Protein AF-A0A2N3KTB1-F1 (afdb_monomer)

pLDDT: mean 78.36, std 21.44, range [31.28, 97.75]

Foldseek 3Di:
DDDQLLVVQLVLLVVAPHNVLSNLLVVVQVVQQDLQQWRNDALVRSLVSSDPCVVPVVVVVVLVVVLVVLVVVLVVVLVVLVVCVVVVVDDPVRNVVVNVVSVVVSVVSVDDPSSVVSVRSVVSCVVVVQKAKWWQAPVRDTDRDDDPRTGIIMGGRGDPDDDPDRDDDPVVPVPPPPVPPPPDDDDDDDDDDDDDDDDDDDDDDDD

Mean predicted aligned error: 14.13 Å

Secondary structure (DSSP, 8-state):
---TTHHHHHHHHHTSSSHHHHHHHHHHHHHTB-TTSEE---HHHHHHHT--GGG-HHHHHHHHHHHHHHHHHHHHHHHHHHHHHHTTSS-HHHHHHHHHHHHHHHHHHHS-HHHHHHHHHHHHHHHTTSEEEEEE-TT--EESS--TTPEEEEEEPPPSSS----PPPGGGGGGSSTTSTTS------------------------

Organism: NCBI:txid2048283

Solvent-accessible surface area (backbone atoms only — not comparable to full-atom values): 12870 Å² total; per-residue (Å²): 135,82,59,89,58,50,65,62,50,47,56,52,15,68,71,40,101,46,33,74,60,35,48,53,45,49,56,51,49,59,72,35,38,45,96,86,26,38,39,75,60,49,67,66,55,54,19,60,77,65,54,60,61,85,82,40,55,71,61,53,52,58,47,50,54,52,49,52,54,51,48,52,52,47,54,53,49,53,52,52,48,52,52,36,38,76,72,64,80,37,53,72,68,57,45,52,52,52,50,52,53,53,50,55,53,50,51,65,68,70,47,56,66,52,43,53,49,48,55,50,48,52,52,51,34,36,75,69,57,47,32,46,67,39,20,31,40,90,88,68,52,79,36,85,62,90,53,93,79,42,47,73,46,42,29,52,45,76,72,85,84,78,82,84,72,86,77,79,68,78,81,69,64,81,79,71,66,79,77,68,79,77,77,80,83,86,83,88,86,88,89,87,83,86,90,84,88,81,91,83,91,84,76,93,79,92,130

Structure (mmCIF, N/CA/C/O backbone):
data_AF-A0A2N3KTB1-F1
#
_entry.id   AF-A0A2N3KTB1-F1
#
loop_
_atom_site.group_PDB
_atom_site.id
_atom_site.type_symbol
_atom_site.label_atom_id
_atom_site.label_alt_id
_atom_site.label_comp_id
_atom_site.label_asym_id
_atom_site.label_entity_id
_atom_site.label_seq_id
_atom_site.pdbx_PDB_ins_code
_atom_site.Cartn_x
_atom_site.Cartn_y
_atom_site.Cartn_z
_atom_site.occupancy
_atom_site.B_iso_or_equiv
_atom_site.auth_seq_id
_atom_site.auth_comp_id
_atom_site.auth_asym_id
_atom_site.auth_atom_id
_atom_site.pdbx_PDB_model_num
ATOM 1 N N . MET A 1 1 ? 22.995 -3.463 -25.077 1.00 47.16 1 MET A N 1
ATOM 2 C CA . MET A 1 1 ? 21.876 -2.917 -25.874 1.00 47.16 1 MET A CA 1
ATOM 3 C C . MET A 1 1 ? 20.787 -2.472 -24.901 1.00 47.16 1 MET A C 1
ATOM 5 O O . MET A 1 1 ? 20.568 -3.175 -23.922 1.00 47.16 1 MET A O 1
ATOM 9 N N . GLN A 1 2 ? 20.230 -1.272 -25.088 1.00 57.34 2 GLN A N 1
ATOM 10 C CA . GLN A 1 2 ? 19.352 -0.570 -24.134 1.00 57.34 2 GLN A CA 1
ATOM 11 C C . GLN A 1 2 ? 17.962 -1.227 -24.085 1.00 57.34 2 GLN A C 1
ATOM 13 O O . GLN A 1 2 ? 17.414 -1.591 -25.122 1.00 57.34 2 GLN A O 1
ATOM 18 N N . ASN A 1 3 ? 17.405 -1.431 -22.888 1.00 65.75 3 ASN A N 1
ATOM 19 C CA . ASN A 1 3 ? 16.064 -1.996 -22.729 1.00 65.75 3 ASN A CA 1
ATOM 20 C C . ASN A 1 3 ? 15.029 -1.003 -23.310 1.00 65.75 3 ASN A C 1
ATOM 22 O O . ASN A 1 3 ? 15.043 0.163 -22.917 1.00 65.75 3 ASN A O 1
ATOM 26 N N . PRO A 1 4 ? 14.124 -1.439 -24.208 1.00 68.69 4 PRO A N 1
ATOM 27 C CA . PRO A 1 4 ? 13.239 -0.549 -24.973 1.00 68.69 4 PRO A CA 1
ATOM 28 C C . PRO A 1 4 ? 12.212 0.208 -24.116 1.00 68.69 4 PRO A C 1
ATOM 30 O O . PRO A 1 4 ? 11.597 1.170 -24.574 1.00 68.69 4 PRO A O 1
ATOM 33 N N . PHE A 1 5 ? 12.020 -0.214 -22.866 1.00 78.12 5 PHE A N 1
ATOM 34 C CA . PHE A 1 5 ? 11.178 0.470 -21.891 1.00 78.12 5 PHE A CA 1
ATOM 35 C C . PHE A 1 5 ? 11.977 1.433 -21.007 1.00 78.12 5 PHE A C 1
ATOM 37 O O . PHE A 1 5 ? 11.402 2.373 -20.462 1.00 78.12 5 PHE A O 1
ATOM 44 N N . LEU A 1 6 ? 13.285 1.206 -20.848 1.00 79.88 6 LEU A N 1
ATOM 45 C CA . LEU A 1 6 ? 14.101 1.850 -19.821 1.00 79.88 6 LEU A CA 1
ATOM 46 C C . LEU A 1 6 ? 14.163 3.363 -19.990 1.00 79.88 6 LEU A C 1
ATOM 48 O O . LEU A 1 6 ? 13.916 4.063 -19.017 1.00 79.88 6 LEU A O 1
ATOM 52 N N . ASP A 1 7 ? 14.424 3.870 -21.193 1.00 80.31 7 ASP A N 1
ATOM 53 C CA . ASP A 1 7 ? 14.594 5.314 -21.398 1.00 80.31 7 ASP A CA 1
ATOM 54 C C . ASP A 1 7 ? 13.280 6.079 -21.143 1.00 80.31 7 ASP A C 1
ATOM 56 O O . ASP A 1 7 ? 13.268 7.113 -20.473 1.00 80.31 7 ASP A O 1
ATOM 60 N N . ARG A 1 8 ? 12.139 5.525 -21.585 1.00 81.25 8 ARG A N 1
ATOM 61 C CA . ARG A 1 8 ? 10.804 6.100 -21.327 1.00 81.25 8 ARG A CA 1
ATOM 62 C C . ARG A 1 8 ? 10.437 6.046 -19.850 1.00 81.25 8 ARG A C 1
ATOM 64 O O . ARG A 1 8 ? 9.953 7.031 -19.298 1.00 81.25 8 ARG A O 1
ATOM 71 N N . LEU A 1 9 ? 10.688 4.907 -19.207 1.00 84.12 9 LEU A N 1
ATOM 72 C CA . LEU A 1 9 ? 10.459 4.748 -17.777 1.00 84.12 9 LEU A CA 1
ATOM 73 C C . LEU A 1 9 ? 11.338 5.715 -16.983 1.00 84.12 9 LEU A C 1
ATOM 75 O O . LEU A 1 9 ? 10.837 6.384 -16.087 1.00 84.12 9 LEU A O 1
ATOM 79 N N . GLN A 1 10 ? 12.619 5.849 -17.325 1.00 86.19 10 GLN A N 1
ATOM 80 C CA . GLN A 1 10 ? 13.532 6.780 -16.665 1.00 86.19 10 GLN A CA 1
ATOM 81 C C . GLN A 1 10 ? 13.075 8.230 -16.825 1.00 86.19 10 GLN A C 1
ATOM 83 O O . GLN A 1 10 ? 13.043 8.957 -15.833 1.00 86.19 10 GLN A O 1
ATOM 88 N N . ALA A 1 11 ? 12.656 8.639 -18.025 1.00 83.44 11 ALA A N 1
ATOM 89 C CA . ALA A 1 11 ? 12.081 9.964 -18.245 1.00 83.44 11 ALA A CA 1
ATOM 90 C C . ALA A 1 11 ? 10.831 10.192 -17.374 1.00 83.44 11 ALA A C 1
ATOM 92 O O . ALA A 1 11 ? 10.725 11.220 -16.702 1.00 83.44 11 ALA A O 1
ATOM 93 N N . ALA A 1 12 ? 9.929 9.207 -17.301 1.00 80.56 12 ALA A N 1
ATOM 94 C CA . ALA A 1 12 ? 8.751 9.266 -16.437 1.00 80.56 12 ALA A CA 1
ATOM 95 C C . ALA A 1 12 ? 9.115 9.302 -14.939 1.00 80.56 12 ALA A C 1
ATOM 97 O O . ALA A 1 12 ? 8.472 10.006 -14.163 1.00 80.56 12 ALA A O 1
ATOM 98 N N . ALA A 1 13 ? 10.168 8.598 -14.512 1.00 86.25 13 ALA A N 1
ATOM 99 C CA . ALA A 1 13 ? 10.652 8.663 -13.135 1.00 86.25 13 ALA A CA 1
ATOM 100 C C . ALA A 1 13 ? 11.184 10.044 -12.767 1.00 86.25 13 ALA A C 1
ATOM 102 O O . ALA A 1 13 ? 10.922 10.493 -11.656 1.00 86.25 13 ALA A O 1
ATOM 103 N N . GLN A 1 14 ? 11.874 10.747 -13.669 1.00 86.62 14 GLN A N 1
ATOM 104 C CA . GLN A 1 14 ? 12.329 12.114 -13.382 1.00 86.62 14 GLN A CA 1
ATOM 105 C C . GLN A 1 14 ? 11.165 13.092 -13.173 1.00 86.62 14 GLN A C 1
ATOM 107 O O . GLN A 1 14 ? 11.309 14.070 -12.446 1.00 86.62 14 GLN A O 1
ATOM 112 N N . GLN A 1 15 ? 10.002 12.800 -13.758 1.00 80.88 15 GLN A N 1
ATOM 113 C CA . GLN A 1 15 ? 8.772 13.580 -13.594 1.00 80.88 15 GLN A CA 1
ATOM 114 C C . GLN A 1 15 ? 7.925 13.133 -12.388 1.00 80.88 15 GLN A C 1
ATOM 116 O O . GLN A 1 15 ? 6.908 13.753 -12.078 1.00 80.88 15 GLN A O 1
ATOM 121 N N . SER A 1 16 ? 8.321 12.061 -11.694 1.00 88.94 16 SER A N 1
ATOM 122 C CA . SER A 1 16 ? 7.634 11.578 -10.496 1.00 88.94 16 SER A CA 1
ATOM 123 C C . SER A 1 16 ? 7.755 12.578 -9.348 1.00 88.94 16 SER A C 1
ATOM 125 O O . SER A 1 16 ? 8.773 13.247 -9.178 1.00 88.94 16 SER A O 1
ATOM 127 N N . THR A 1 17 ? 6.771 12.571 -8.446 1.00 86.88 17 THR A N 1
ATOM 128 C CA . THR A 1 17 ? 6.887 13.271 -7.155 1.00 86.88 17 THR A CA 1
ATOM 129 C C . THR A 1 17 ? 8.020 12.720 -6.276 1.00 86.88 17 THR A C 1
ATOM 131 O O . THR A 1 17 ? 8.397 13.333 -5.276 1.00 86.88 17 THR A O 1
ATOM 134 N N . ARG A 1 18 ? 8.569 11.543 -6.619 1.00 86.81 18 ARG A N 1
ATOM 135 C CA . ARG A 1 18 ? 9.644 10.855 -5.893 1.00 86.81 18 ARG A CA 1
ATOM 136 C C . ARG A 1 18 ? 10.686 10.283 -6.862 1.00 86.81 18 ARG A 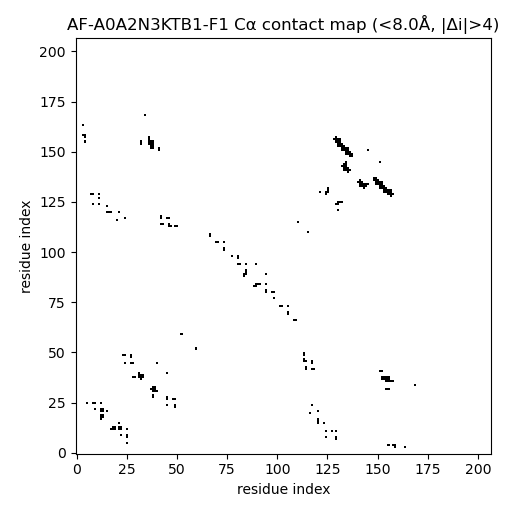C 1
ATOM 138 O O . ARG A 1 18 ? 10.828 9.061 -6.937 1.00 86.81 18 ARG A O 1
ATOM 145 N N . PRO A 1 19 ? 11.483 11.120 -7.543 1.00 86.44 19 PRO A N 1
ATOM 146 C CA . PRO A 1 19 ? 12.285 10.688 -8.687 1.00 86.44 19 PRO A CA 1
ATOM 147 C C . PRO A 1 19 ? 13.311 9.604 -8.341 1.00 86.44 19 PRO A C 1
ATOM 149 O O . PRO A 1 19 ? 13.406 8.589 -9.021 1.00 86.44 19 PRO A O 1
ATOM 152 N N . ARG A 1 20 ? 14.013 9.732 -7.206 1.00 90.19 20 ARG A N 1
ATOM 153 C CA . ARG A 1 20 ? 14.982 8.711 -6.756 1.00 90.19 20 ARG A CA 1
ATOM 154 C C . ARG A 1 20 ? 14.328 7.358 -6.462 1.00 90.19 20 ARG A C 1
ATOM 156 O O . ARG A 1 20 ? 14.895 6.317 -6.783 1.00 90.19 20 ARG A O 1
ATOM 163 N N . PHE A 1 21 ? 13.152 7.375 -5.834 1.00 92.19 21 PHE A N 1
ATOM 164 C CA . PHE A 1 21 ? 12.408 6.155 -5.519 1.00 92.19 21 PHE A CA 1
ATOM 165 C C . PHE A 1 21 ? 11.829 5.531 -6.791 1.00 92.19 21 PHE A C 1
ATOM 167 O O . PHE A 1 21 ? 11.916 4.322 -6.969 1.00 92.19 21 PHE A O 1
ATOM 174 N N . ALA A 1 22 ? 11.300 6.358 -7.696 1.00 91.75 22 ALA A N 1
ATOM 175 C CA . ALA A 1 22 ? 10.769 5.923 -8.978 1.00 91.75 22 ALA A CA 1
ATOM 176 C C . ALA A 1 22 ? 11.843 5.257 -9.847 1.00 91.75 22 ALA A C 1
ATOM 178 O O . ALA A 1 22 ? 11.605 4.173 -10.372 1.00 91.75 22 ALA A O 1
ATOM 179 N N . SER A 1 23 ? 13.052 5.822 -9.907 1.00 91.38 23 SER A N 1
ATOM 180 C CA . SER A 1 23 ? 14.185 5.201 -10.603 1.00 91.38 23 SER A CA 1
ATOM 181 C C . SER A 1 23 ? 14.563 3.837 -10.021 1.00 91.38 23 SER A C 1
ATOM 183 O O . SER A 1 23 ? 14.802 2.900 -10.776 1.00 91.38 23 SER A O 1
ATOM 185 N N . ALA A 1 24 ? 14.580 3.690 -8.690 1.00 92.44 24 ALA A N 1
ATOM 186 C CA . ALA A 1 24 ? 14.831 2.394 -8.057 1.00 92.44 24 ALA A CA 1
ATOM 187 C C . ALA A 1 24 ? 13.716 1.381 -8.368 1.00 92.44 24 ALA A C 1
ATOM 189 O O . ALA A 1 24 ? 13.999 0.229 -8.693 1.00 92.44 24 ALA A O 1
ATOM 190 N N . LEU A 1 25 ? 12.456 1.823 -8.324 1.00 94.62 25 LEU A N 1
ATOM 191 C CA . LEU A 1 25 ? 11.303 0.981 -8.628 1.00 94.62 25 LEU A CA 1
ATOM 192 C C . LEU A 1 25 ? 11.299 0.503 -10.084 1.00 94.62 25 LEU A C 1
ATOM 194 O O . LEU A 1 25 ? 10.932 -0.638 -10.326 1.00 94.62 25 LEU A O 1
ATOM 198 N N . ILE A 1 26 ? 11.745 1.318 -11.043 1.00 93.19 26 ILE A N 1
ATOM 199 C CA . ILE A 1 26 ? 11.863 0.903 -12.451 1.00 93.19 26 ILE A CA 1
ATOM 200 C C . ILE A 1 26 ? 12.782 -0.299 -12.602 1.00 93.19 26 ILE A C 1
ATOM 202 O O . ILE A 1 26 ? 12.428 -1.243 -13.298 1.00 93.19 26 ILE A O 1
ATOM 206 N N . LEU A 1 27 ? 13.945 -0.281 -11.949 1.00 90.94 27 LEU A N 1
ATOM 207 C CA . LEU A 1 27 ? 14.893 -1.392 -12.039 1.00 90.94 27 LEU A CA 1
ATOM 208 C C . LEU A 1 27 ? 14.270 -2.690 -11.517 1.00 90.94 27 LEU A C 1
ATOM 210 O O . LEU A 1 27 ? 14.421 -3.735 -12.142 1.00 90.94 27 LEU A O 1
ATOM 214 N N . VAL A 1 28 ? 13.513 -2.606 -10.421 1.00 93.06 28 VAL A N 1
ATOM 215 C CA . VAL A 1 28 ? 12.779 -3.748 -9.862 1.00 93.06 28 VAL A CA 1
ATOM 216 C C . VAL A 1 28 ? 11.652 -4.198 -10.796 1.00 93.06 28 VAL A C 1
ATOM 218 O O . VAL A 1 28 ? 11.542 -5.385 -11.079 1.00 93.06 28 VAL A O 1
ATOM 221 N N . LEU A 1 29 ? 10.850 -3.276 -11.336 1.00 92.94 29 LEU A N 1
ATOM 222 C CA . LEU A 1 29 ? 9.796 -3.604 -12.303 1.00 92.94 29 LEU A CA 1
ATOM 223 C C . LEU A 1 29 ? 10.371 -4.334 -13.521 1.00 92.94 29 LEU A C 1
ATOM 225 O O . LEU A 1 29 ? 9.839 -5.362 -13.918 1.00 92.94 29 LEU A O 1
ATOM 229 N N . LEU A 1 30 ? 11.477 -3.841 -14.080 1.00 91.19 30 LEU A N 1
ATOM 230 C CA . LEU A 1 30 ? 12.143 -4.471 -15.219 1.00 91.19 30 LEU A CA 1
ATOM 231 C C . LEU A 1 30 ? 12.734 -5.841 -14.867 1.00 91.19 30 LEU A C 1
ATOM 233 O O . LEU A 1 30 ? 12.705 -6.732 -15.708 1.00 91.19 30 LEU A O 1
ATOM 237 N N 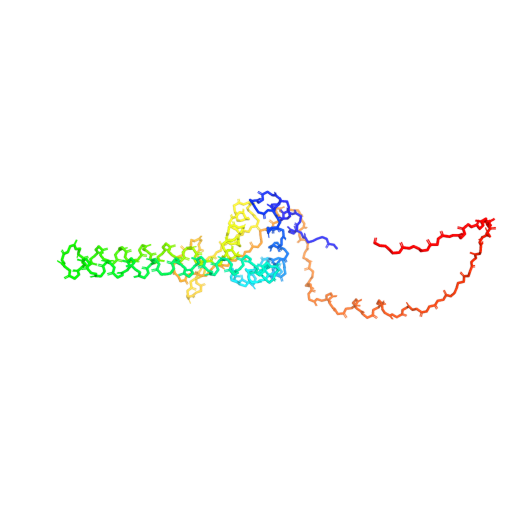. ALA A 1 31 ? 13.232 -6.031 -13.642 1.00 90.06 31 ALA A N 1
ATOM 238 C CA . ALA A 1 31 ? 13.727 -7.327 -13.178 1.00 90.06 31 ALA A CA 1
ATOM 239 C C . ALA A 1 31 ? 12.607 -8.373 -13.023 1.00 90.06 31 ALA A C 1
ATOM 241 O O . ALA A 1 31 ? 12.848 -9.557 -13.237 1.00 90.06 31 ALA A O 1
ATOM 242 N N . HIS A 1 32 ? 11.390 -7.936 -12.687 1.00 91.62 32 HIS A N 1
ATOM 243 C CA . HIS A 1 32 ? 10.201 -8.789 -12.580 1.00 91.62 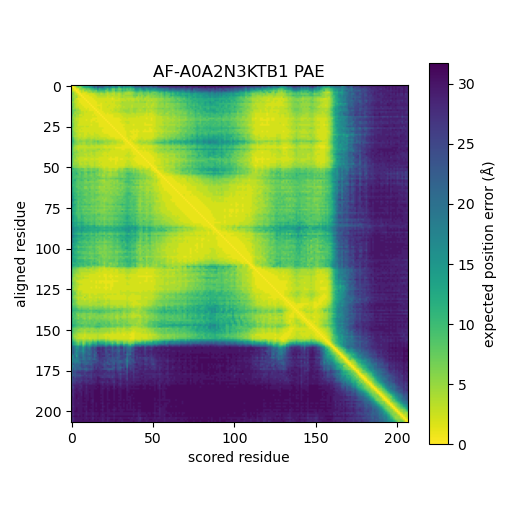32 HIS A CA 1
ATOM 244 C C . HIS A 1 32 ? 9.367 -8.853 -13.871 1.00 91.62 32 HIS A C 1
ATOM 246 O O . HIS A 1 32 ? 8.335 -9.525 -13.902 1.00 91.62 32 HIS A O 1
ATOM 252 N N . ALA A 1 33 ? 9.770 -8.152 -14.933 1.00 90.62 33 ALA A N 1
ATOM 253 C CA . ALA A 1 33 ? 9.040 -8.135 -16.192 1.00 90.62 33 ALA A CA 1
ATOM 254 C C . ALA A 1 33 ? 9.335 -9.389 -17.027 1.00 90.62 33 ALA A C 1
ATOM 256 O O . ALA A 1 33 ? 10.487 -9.714 -17.316 1.00 90.62 33 ALA A O 1
ATOM 257 N N . LYS A 1 34 ? 8.275 -10.063 -17.471 1.00 87.25 34 LYS A N 1
ATOM 258 C CA . LYS A 1 34 ? 8.320 -11.119 -18.487 1.00 87.25 34 LYS A CA 1
ATOM 259 C C . LYS A 1 34 ? 8.512 -10.518 -19.883 1.00 87.25 34 LYS A C 1
ATOM 261 O O . LYS A 1 34 ? 8.385 -9.310 -20.088 1.00 87.25 34 LYS A O 1
ATOM 266 N N . THR A 1 35 ? 8.793 -11.372 -20.865 1.00 80.50 35 THR A N 1
ATOM 267 C CA . THR A 1 35 ? 9.006 -10.976 -22.271 1.00 80.50 35 THR A CA 1
ATOM 268 C C . THR A 1 35 ? 7.815 -10.250 -22.892 1.00 80.50 35 THR A C 1
ATOM 270 O O . THR A 1 35 ? 7.997 -9.380 -23.739 1.00 80.50 35 THR A O 1
ATOM 273 N N . ASP A 1 36 ? 6.600 -10.558 -22.442 1.00 80.75 36 ASP A N 1
ATOM 274 C CA . ASP A 1 36 ? 5.358 -9.907 -22.863 1.00 80.75 36 ASP A CA 1
ATOM 275 C C . ASP A 1 36 ? 5.054 -8.605 -22.088 1.00 80.75 36 ASP A C 1
ATOM 277 O O . ASP A 1 36 ? 3.979 -8.015 -22.242 1.00 80.75 36 ASP A O 1
ATOM 281 N N . GLY A 1 37 ? 5.984 -8.169 -21.233 1.00 84.81 37 GLY A N 1
ATOM 282 C CA . GLY A 1 37 ? 5.876 -6.982 -20.394 1.00 84.81 37 GLY A CA 1
ATOM 283 C C . GLY A 1 37 ? 5.066 -7.180 -19.113 1.00 84.81 37 GLY A C 1
ATOM 284 O O . GLY A 1 37 ? 4.923 -6.215 -18.361 1.00 84.81 37 GLY A O 1
ATOM 285 N N . LYS A 1 38 ? 4.521 -8.376 -18.838 1.00 90.44 38 LYS A N 1
ATOM 286 C CA . LYS A 1 38 ? 3.799 -8.648 -17.585 1.00 90.44 38 LYS A CA 1
ATOM 287 C C . LYS A 1 38 ? 4.762 -8.599 -16.400 1.00 90.44 38 LYS A C 1
ATOM 289 O O . LYS A 1 38 ? 5.805 -9.244 -16.426 1.00 90.44 38 LYS A O 1
ATOM 294 N N . ILE A 1 39 ? 4.392 -7.874 -15.350 1.00 93.06 39 ILE A N 1
ATOM 295 C CA . ILE A 1 39 ? 5.149 -7.820 -14.098 1.00 93.06 39 ILE A CA 1
ATOM 296 C C . ILE A 1 39 ? 4.729 -8.998 -13.219 1.00 93.06 39 ILE A C 1
ATOM 298 O O . ILE A 1 39 ? 3.591 -9.053 -12.753 1.00 93.06 39 ILE A O 1
ATOM 302 N N . ASP A 1 40 ? 5.647 -9.931 -12.983 1.00 90.81 40 ASP A N 1
ATOM 303 C CA . ASP A 1 40 ? 5.431 -11.122 -12.155 1.00 90.81 40 ASP A CA 1
ATOM 304 C C . ASP A 1 40 ? 5.791 -10.845 -10.691 1.00 90.81 40 ASP A C 1
ATOM 306 O O . ASP A 1 40 ? 6.694 -11.450 -10.115 1.00 90.81 40 ASP A O 1
ATOM 310 N N . ALA A 1 41 ? 5.136 -9.833 -10.123 1.00 88.88 41 ALA A N 1
ATOM 311 C CA . ALA A 1 41 ? 5.290 -9.450 -8.728 1.00 88.88 41 ALA A CA 1
ATOM 312 C C . ALA A 1 41 ? 4.069 -8.671 -8.234 1.00 88.88 41 ALA A C 1
ATOM 314 O O . ALA A 1 41 ? 3.551 -7.765 -8.894 1.00 88.88 41 ALA A O 1
ATOM 315 N N . SER A 1 42 ? 3.652 -8.979 -7.014 1.00 88.12 42 SER A N 1
ATOM 316 C CA . SER A 1 42 ? 2.704 -8.190 -6.243 1.00 88.12 42 SER A CA 1
ATOM 317 C C . SER A 1 42 ? 3.323 -6.864 -5.788 1.00 88.12 42 SER A C 1
ATOM 319 O O . SER A 1 42 ? 4.539 -6.700 -5.686 1.00 88.12 42 SER A O 1
ATOM 321 N N . ARG A 1 43 ? 2.479 -5.897 -5.404 1.00 89.62 43 ARG A N 1
ATOM 322 C CA . ARG A 1 43 ? 2.968 -4.636 -4.809 1.00 89.62 43 ARG A CA 1
ATOM 323 C C . ARG A 1 43 ? 3.795 -4.858 -3.542 1.00 89.62 43 ARG A C 1
ATOM 325 O O . ARG A 1 43 ? 4.669 -4.045 -3.261 1.00 89.62 43 ARG A O 1
ATOM 332 N N . ALA A 1 44 ? 3.487 -5.899 -2.767 1.00 87.25 44 ALA A N 1
ATOM 333 C CA . ALA A 1 44 ? 4.214 -6.218 -1.545 1.00 87.25 44 ALA A CA 1
ATOM 334 C C . ALA A 1 44 ? 5.636 -6.697 -1.861 1.00 87.25 44 ALA A C 1
ATOM 336 O O . ALA A 1 44 ? 6.583 -6.209 -1.251 1.00 87.25 44 ALA A O 1
ATOM 337 N N . GLU A 1 45 ? 5.790 -7.559 -2.868 1.00 87.81 45 GLU A N 1
ATOM 338 C CA . GLU A 1 45 ? 7.099 -8.021 -3.345 1.00 87.81 45 GLU A CA 1
ATOM 339 C C . GLU A 1 45 ? 7.912 -6.870 -3.943 1.00 87.81 45 GLU A C 1
ATOM 341 O O . GLU A 1 45 ? 9.070 -6.681 -3.574 1.00 87.81 45 GLU A O 1
ATOM 346 N N . LEU A 1 46 ? 7.285 -6.023 -4.769 1.00 92.62 46 LEU A N 1
ATOM 347 C CA . LEU A 1 46 ? 7.931 -4.815 -5.292 1.00 92.62 46 LEU A CA 1
ATOM 348 C C . LEU A 1 46 ? 8.390 -3.886 -4.161 1.00 92.62 46 LEU A C 1
ATOM 350 O O . LEU A 1 46 ? 9.484 -3.332 -4.229 1.00 92.62 46 LEU A O 1
ATOM 354 N N . ALA A 1 47 ? 7.569 -3.715 -3.119 1.00 92.06 47 ALA A N 1
ATOM 355 C CA . ALA A 1 47 ? 7.911 -2.901 -1.959 1.00 92.06 47 ALA A CA 1
ATOM 356 C C . ALA A 1 47 ? 9.083 -3.489 -1.172 1.00 92.06 47 ALA A C 1
ATOM 358 O O . ALA A 1 47 ? 9.974 -2.731 -0.809 1.00 92.06 47 ALA A O 1
ATOM 359 N N . ALA A 1 48 ? 9.111 -4.803 -0.950 1.00 88.44 48 ALA A N 1
ATOM 360 C CA . ALA A 1 48 ? 10.220 -5.476 -0.280 1.00 88.44 48 ALA A CA 1
ATOM 361 C C . ALA A 1 48 ? 11.534 -5.329 -1.066 1.00 88.44 48 ALA A C 1
ATOM 363 O O . ALA A 1 48 ? 12.568 -5.024 -0.480 1.00 88.44 48 ALA A O 1
ATOM 364 N N . ALA A 1 49 ? 11.486 -5.460 -2.394 1.00 89.31 49 ALA A N 1
ATOM 365 C CA . ALA A 1 49 ? 12.663 -5.352 -3.255 1.00 89.31 49 ALA A CA 1
ATOM 366 C C . ALA A 1 49 ? 13.272 -3.937 -3.301 1.00 89.31 49 ALA A C 1
ATOM 368 O O . ALA A 1 49 ? 14.482 -3.789 -3.468 1.00 89.31 49 ALA A O 1
ATOM 369 N N . VAL A 1 50 ? 12.458 -2.886 -3.143 1.00 91.81 50 VAL A N 1
ATOM 370 C CA . VAL A 1 50 ? 12.949 -1.494 -3.068 1.00 91.81 50 VAL A CA 1
ATOM 371 C C . VAL A 1 50 ? 13.173 -1.009 -1.637 1.00 91.81 50 VAL A C 1
ATOM 373 O O . VAL A 1 50 ? 13.560 0.150 -1.443 1.00 91.81 50 VAL A O 1
ATOM 376 N N . ASP A 1 51 ? 12.909 -1.845 -0.632 1.00 88.44 51 ASP A N 1
ATOM 377 C CA . ASP A 1 51 ? 12.949 -1.413 0.754 1.00 88.44 51 ASP A CA 1
ATOM 378 C C . ASP A 1 51 ? 14.383 -1.157 1.225 1.00 88.44 51 ASP A C 1
ATOM 380 O O . ASP A 1 51 ? 15.274 -1.998 1.128 1.00 88.44 51 ASP A O 1
ATOM 384 N N . ARG A 1 52 ? 14.612 0.040 1.768 1.00 83.50 52 ARG A N 1
ATOM 385 C CA . ARG A 1 52 ? 15.922 0.465 2.290 1.00 83.50 52 ARG A CA 1
ATOM 386 C C . ARG A 1 52 ? 15.889 0.699 3.789 1.00 83.50 52 ARG A C 1
ATOM 388 O O . ARG A 1 52 ? 16.701 1.455 4.314 1.00 83.50 52 ARG A O 1
ATOM 395 N N . SER A 1 53 ? 14.944 0.066 4.477 1.00 80.38 53 SER A N 1
ATOM 396 C CA . SER A 1 53 ? 14.723 0.279 5.903 1.00 80.38 53 SER A CA 1
ATOM 397 C C . SER A 1 53 ? 15.964 -0.005 6.751 1.00 80.38 53 SER A C 1
ATOM 399 O O . SER A 1 53 ? 16.287 0.741 7.675 1.00 80.38 53 SER A O 1
ATOM 401 N N . HIS A 1 54 ? 16.729 -1.028 6.363 1.00 82.88 54 HIS A N 1
ATOM 402 C CA . HIS A 1 54 ? 17.992 -1.401 7.001 1.00 82.88 54 HIS A CA 1
ATOM 403 C C . HIS A 1 54 ? 19.040 -0.274 6.998 1.00 82.88 54 HIS A C 1
ATOM 405 O O . HIS A 1 54 ? 19.871 -0.211 7.896 1.00 82.88 54 HIS A O 1
ATOM 411 N N . ALA A 1 55 ? 18.999 0.636 6.019 1.00 86.06 55 ALA A N 1
ATOM 412 C CA . ALA A 1 55 ? 19.948 1.742 5.913 1.00 86.06 55 ALA A CA 1
ATOM 413 C C . ALA A 1 55 ? 19.617 2.913 6.856 1.00 86.06 55 ALA A C 1
ATOM 415 O O . ALA A 1 55 ? 20.427 3.826 7.007 1.00 86.06 55 ALA A O 1
ATOM 416 N N . TYR A 1 56 ? 18.433 2.918 7.482 1.00 86.44 56 TYR A N 1
ATOM 417 C CA . TYR A 1 56 ? 17.954 4.037 8.299 1.00 86.44 56 TYR A CA 1
ATOM 418 C C . TYR A 1 56 ? 17.357 3.597 9.651 1.00 86.44 56 TYR A C 1
ATOM 420 O O . TYR A 1 56 ? 16.249 4.027 9.986 1.00 86.44 56 TYR A O 1
ATOM 428 N N . PRO A 1 57 ? 18.065 2.795 10.470 1.00 87.69 57 PRO A N 1
ATOM 429 C CA . PRO A 1 57 ? 17.509 2.169 11.676 1.00 87.69 57 PRO A CA 1
ATOM 430 C C . PRO A 1 57 ? 16.891 3.174 12.661 1.00 87.69 57 PRO A C 1
ATOM 432 O O . PRO A 1 57 ? 15.775 2.962 13.132 1.00 87.69 57 PRO A O 1
ATOM 435 N N . ALA A 1 58 ? 17.532 4.328 12.876 1.00 90.19 58 ALA A N 1
ATOM 436 C CA . ALA A 1 58 ? 17.011 5.383 13.751 1.00 90.19 58 ALA A CA 1
ATOM 437 C C . ALA A 1 58 ? 15.626 5.907 13.315 1.00 90.19 58 ALA A C 1
ATOM 439 O O . ALA A 1 58 ? 14.767 6.188 14.148 1.00 90.19 58 ALA A O 1
ATOM 440 N N . ARG A 1 59 ? 15.364 5.999 12.001 1.00 87.38 59 ARG A N 1
ATOM 441 C CA . ARG A 1 59 ? 14.050 6.424 11.482 1.00 87.38 59 ARG A CA 1
ATOM 442 C C . ARG A 1 59 ? 12.981 5.360 11.711 1.00 87.38 59 ARG A C 1
ATOM 444 O O . ARG A 1 59 ? 11.828 5.706 11.960 1.00 87.38 59 ARG A O 1
ATOM 451 N N . HIS A 1 60 ? 13.355 4.085 11.615 1.00 86.56 60 HIS A N 1
ATOM 452 C CA . HIS A 1 60 ? 12.447 2.972 11.886 1.00 86.56 60 HIS A CA 1
ATOM 453 C C . HIS A 1 60 ? 12.066 2.910 13.355 1.00 86.56 60 HIS A C 1
ATOM 455 O O . HIS A 1 60 ? 10.880 2.794 13.653 1.00 86.56 60 HIS A O 1
ATOM 461 N N . GLN A 1 61 ? 13.041 3.073 14.247 1.00 90.62 61 GLN A N 1
ATOM 462 C CA . GLN A 1 61 ? 12.796 3.113 15.682 1.00 90.62 61 GLN A CA 1
ATOM 463 C C . GLN A 1 61 ? 11.873 4.277 16.066 1.00 90.62 61 GLN A C 1
ATOM 465 O O . GLN A 1 61 ? 10.813 4.045 16.639 1.00 90.62 61 GLN A O 1
ATOM 470 N N . ALA A 1 62 ? 12.185 5.505 15.636 1.00 91.00 62 ALA A N 1
ATOM 471 C CA . ALA A 1 62 ? 11.343 6.672 15.919 1.00 91.00 62 ALA A CA 1
ATOM 472 C C . ALA A 1 62 ? 9.909 6.526 15.369 1.00 91.00 62 ALA A C 1
ATOM 474 O O . ALA A 1 62 ? 8.946 7.052 15.930 1.00 91.00 62 ALA A O 1
ATOM 475 N N . ARG A 1 63 ? 9.739 5.811 14.247 1.00 90.19 63 ARG A N 1
ATOM 476 C CA . ARG A 1 63 ? 8.409 5.478 13.725 1.00 90.19 63 ARG A CA 1
ATOM 477 C C . ARG A 1 63 ? 7.706 4.443 14.599 1.00 90.19 63 ARG A C 1
ATOM 479 O O . ARG A 1 63 ? 6.517 4.605 14.843 1.00 90.19 63 ARG A O 1
ATOM 486 N N . ALA A 1 64 ? 8.402 3.389 15.015 1.00 90.25 64 ALA A N 1
ATOM 487 C CA . ALA A 1 64 ? 7.836 2.350 15.867 1.00 90.25 64 ALA A CA 1
ATOM 488 C C . ALA A 1 64 ? 7.337 2.938 17.195 1.00 90.25 64 ALA A C 1
ATOM 490 O O . ALA A 1 64 ? 6.207 2.668 17.585 1.00 90.25 64 ALA A O 1
ATOM 491 N N . GLU A 1 65 ? 8.119 3.823 17.816 1.00 94.31 65 GLU A N 1
ATOM 492 C CA . GLU A 1 65 ? 7.736 4.543 19.038 1.00 94.31 65 GLU A CA 1
ATOM 493 C C . GLU A 1 65 ? 6.468 5.385 18.832 1.00 94.31 65 GLU A C 1
ATOM 495 O O . GLU A 1 65 ? 5.508 5.268 19.593 1.00 94.31 65 GLU A O 1
ATOM 500 N N . ARG A 1 66 ? 6.410 6.171 17.747 1.00 93.38 66 ARG A N 1
ATOM 501 C CA . ARG A 1 66 ? 5.222 6.970 17.402 1.00 93.38 66 ARG A CA 1
ATOM 502 C C . ARG A 1 66 ? 3.986 6.108 17.155 1.00 93.38 66 ARG A C 1
ATOM 504 O O . ARG A 1 66 ? 2.894 6.469 17.578 1.00 93.38 66 ARG A O 1
ATOM 511 N N . LEU A 1 67 ? 4.142 4.984 16.456 1.00 93.38 67 LEU A N 1
ATOM 512 C CA . LEU A 1 67 ? 3.037 4.053 16.228 1.00 93.38 67 LEU A CA 1
ATOM 513 C C . LEU A 1 67 ? 2.571 3.398 17.528 1.00 93.38 67 LEU A C 1
ATOM 515 O O . LEU A 1 67 ? 1.372 3.208 17.695 1.00 93.38 67 LEU A O 1
ATOM 519 N N . GLY A 1 68 ? 3.489 3.103 18.452 1.00 94.50 68 GLY A N 1
ATOM 520 C CA . GLY A 1 68 ? 3.149 2.614 19.788 1.00 94.50 68 GLY A CA 1
ATOM 521 C C . GLY A 1 68 ? 2.276 3.607 20.557 1.00 94.50 68 GLY A C 1
ATOM 522 O O . GLY A 1 68 ? 1.245 3.220 21.098 1.00 94.50 68 GLY A O 1
ATOM 523 N N . GLN A 1 69 ? 2.623 4.896 20.530 1.00 94.81 69 GLN A N 1
ATOM 524 C CA . GLN A 1 69 ? 1.795 5.956 21.125 1.00 94.81 69 GLN A CA 1
ATOM 525 C C . GLN A 1 69 ? 0.416 6.045 20.455 1.00 94.81 69 GLN A C 1
ATOM 527 O O . GLN A 1 69 ? -0.605 6.086 21.133 1.00 94.81 69 GLN A O 1
ATOM 532 N N . LYS A 1 70 ? 0.366 5.992 19.118 1.00 94.00 70 LYS A N 1
ATOM 533 C CA . LYS A 1 70 ? -0.894 6.016 18.358 1.00 94.00 70 LYS A CA 1
ATOM 534 C C . LYS A 1 70 ? -1.793 4.813 18.639 1.00 94.00 70 LYS A C 1
ATOM 536 O O . LYS A 1 70 ? -3.009 4.968 18.674 1.00 94.00 70 LYS A O 1
ATOM 541 N N . GLN A 1 71 ? -1.210 3.635 18.859 1.00 95.94 71 GLN A N 1
ATOM 542 C CA . GLN A 1 71 ? -1.957 2.449 19.274 1.00 95.94 71 GLN A CA 1
ATOM 543 C C . GLN A 1 71 ? -2.601 2.671 20.646 1.00 95.94 71 GLN A C 1
ATOM 545 O O . GLN A 1 71 ? -3.790 2.426 20.798 1.00 95.94 71 GLN A O 1
ATOM 550 N N . GLN A 1 72 ? -1.849 3.206 21.613 1.00 96.62 72 GLN A N 1
ATOM 551 C CA . GLN A 1 72 ? -2.385 3.517 22.942 1.00 96.62 72 GLN A CA 1
ATOM 552 C C . GLN A 1 72 ? -3.528 4.541 22.866 1.00 96.62 72 GLN A C 1
ATOM 554 O O . GLN A 1 72 ? -4.566 4.347 23.495 1.00 96.62 72 GLN A O 1
ATOM 559 N N . GLU A 1 73 ? -3.370 5.602 22.065 1.00 95.75 73 GLU A N 1
ATOM 560 C CA . GLU A 1 73 ? -4.429 6.589 21.807 1.00 95.75 73 GLU A CA 1
ATOM 561 C C . GLU A 1 73 ? -5.689 5.939 21.211 1.00 95.75 73 GLU A C 1
ATOM 563 O O . GLU A 1 73 ? -6.805 6.248 21.638 1.00 95.75 73 GLU A O 1
ATOM 568 N N . LEU A 1 74 ? -5.522 5.024 20.247 1.00 96.69 74 LEU A N 1
ATOM 569 C CA . LEU A 1 74 ? -6.628 4.277 19.651 1.00 96.69 74 LEU A CA 1
ATOM 570 C C . LEU A 1 74 ? -7.329 3.398 20.691 1.00 96.69 74 LEU A C 1
ATOM 572 O O . LEU A 1 74 ? -8.553 3.431 20.771 1.00 96.69 74 LEU A O 1
ATOM 576 N N . ASP A 1 75 ? -6.579 2.646 21.494 1.00 97.31 75 ASP A N 1
ATOM 577 C CA . ASP A 1 75 ? -7.136 1.743 22.506 1.00 97.31 75 ASP A CA 1
ATOM 578 C C . ASP A 1 75 ? -7.957 2.516 23.549 1.00 97.31 75 ASP A C 1
ATOM 580 O O . ASP A 1 75 ? -9.091 2.141 23.862 1.00 97.31 75 ASP A O 1
ATOM 584 N N . LEU A 1 76 ? -7.430 3.652 24.021 1.00 97.75 76 LEU A N 1
ATOM 585 C CA . LEU A 1 76 ? -8.147 4.589 24.890 1.00 97.75 76 LEU A CA 1
ATOM 586 C C . LEU A 1 76 ? -9.438 5.080 24.229 1.00 97.75 76 LEU A C 1
ATOM 588 O O . LEU A 1 76 ? -10.505 5.029 24.840 1.00 97.75 76 LEU A O 1
ATOM 592 N N . TYR A 1 77 ? -9.369 5.524 22.973 1.00 97.25 77 TYR A N 1
ATOM 593 C CA . TYR A 1 77 ? -10.544 6.005 22.252 1.00 97.25 77 TYR A CA 1
ATOM 594 C C . TYR A 1 77 ? -11.609 4.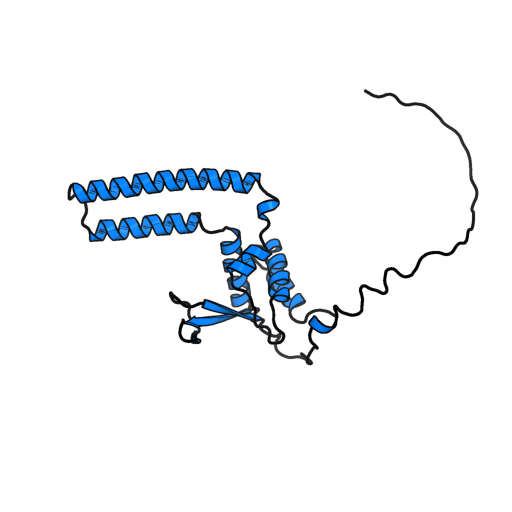912 22.090 1.00 97.25 77 TYR A C 1
ATOM 596 O O . TYR A 1 77 ? -12.779 5.150 22.396 1.00 97.25 77 TYR A O 1
ATOM 604 N N . LEU A 1 78 ? -11.221 3.699 21.691 1.00 97.06 78 LEU A N 1
ATOM 605 C CA . LEU A 1 78 ? -12.136 2.565 21.552 1.00 97.06 78 LEU A CA 1
ATOM 606 C C . LEU A 1 78 ? -12.821 2.227 22.885 1.00 97.06 78 LEU A C 1
ATOM 608 O O . LEU A 1 78 ? -14.040 2.049 22.904 1.00 97.06 78 LEU A O 1
ATOM 612 N N . ALA A 1 79 ? -12.087 2.248 24.001 1.00 97.44 79 ALA A N 1
ATOM 613 C CA . ALA A 1 79 ? -12.666 2.058 25.330 1.00 97.44 79 ALA A CA 1
ATOM 614 C C . ALA A 1 79 ? -13.691 3.153 25.685 1.00 97.44 79 ALA A C 1
ATOM 616 O O . ALA A 1 79 ? -14.749 2.857 26.243 1.00 97.44 79 ALA A O 1
ATOM 617 N N . THR A 1 80 ? -13.436 4.419 25.322 1.00 97.25 80 THR A N 1
ATOM 618 C CA . THR A 1 80 ? -14.417 5.499 25.548 1.00 97.25 80 THR A CA 1
ATOM 619 C C . THR A 1 80 ? -15.694 5.318 24.727 1.00 97.25 80 THR A C 1
ATOM 621 O O . THR A 1 80 ? -16.779 5.628 25.219 1.00 97.25 80 THR A O 1
ATOM 624 N N . LEU A 1 81 ? -15.594 4.798 23.498 1.00 96.62 81 LEU A N 1
ATOM 625 C CA . LEU A 1 81 ? -16.762 4.498 22.667 1.00 96.62 81 LEU A CA 1
ATOM 626 C C . LEU A 1 81 ? -17.614 3.388 23.293 1.00 96.62 81 LEU A C 1
ATOM 628 O O . LEU A 1 81 ? -18.835 3.517 23.368 1.00 96.62 81 LEU A O 1
ATOM 632 N N . GLU A 1 82 ? -16.974 2.330 23.797 1.00 95.38 82 GLU A N 1
ATOM 633 C CA . GLU A 1 82 ? -17.666 1.232 24.480 1.00 95.38 82 GLU A CA 1
ATOM 634 C C . GLU A 1 82 ? -18.361 1.707 25.763 1.00 95.38 82 GLU A C 1
ATOM 636 O O . GLU A 1 82 ? -19.516 1.353 26.002 1.00 95.38 82 GLU A O 1
ATOM 641 N N . GLN A 1 83 ? -17.721 2.585 26.541 1.00 97.00 83 GLN A N 1
ATOM 642 C CA . GLN A 1 83 ? -18.342 3.192 27.722 1.00 97.00 83 GLN A CA 1
ATOM 643 C C . GLN A 1 83 ? -19.550 4.073 27.377 1.00 97.00 83 GLN A C 1
ATOM 645 O O . GLN A 1 83 ? -20.557 4.012 28.080 1.00 97.00 83 GLN A O 1
ATOM 650 N N . LYS A 1 84 ? -19.475 4.884 26.312 1.00 96.19 84 LYS A N 1
ATOM 651 C CA . LYS A 1 84 ? -20.604 5.718 25.858 1.00 96.19 84 LYS A CA 1
ATOM 652 C C . LYS A 1 84 ? -21.798 4.867 25.438 1.00 96.19 84 LYS A C 1
ATOM 654 O O . LYS A 1 84 ? -22.921 5.151 25.840 1.00 96.19 84 LYS A O 1
ATOM 659 N N . HIS A 1 85 ? -21.551 3.791 24.695 1.00 96.50 85 HIS A N 1
ATOM 660 C CA . HIS A 1 85 ? -22.599 2.841 24.331 1.00 96.50 85 HIS A CA 1
ATOM 661 C C . HIS A 1 85 ? -23.204 2.157 25.566 1.00 96.50 85 HIS A C 1
ATOM 663 O O . HIS A 1 85 ? -24.422 2.090 25.695 1.00 96.50 85 HIS A O 1
ATOM 669 N N . ALA A 1 86 ? -22.375 1.709 26.515 1.00 95.88 86 ALA A N 1
ATOM 670 C CA . ALA A 1 86 ? -22.849 1.070 27.745 1.00 95.88 86 ALA A CA 1
ATOM 671 C C . ALA A 1 86 ? -23.726 1.993 28.615 1.00 95.88 86 ALA A C 1
ATOM 673 O O . ALA A 1 86 ? -24.614 1.512 29.313 1.00 95.88 86 ALA A O 1
ATOM 674 N N . LYS A 1 87 ? -23.498 3.311 28.562 1.00 96.50 87 LYS A N 1
ATOM 675 C CA . LYS A 1 87 ? -24.310 4.327 29.253 1.00 96.50 87 LYS A CA 1
ATOM 676 C C . LYS A 1 87 ? -25.581 4.727 28.496 1.00 96.50 87 LYS A C 1
ATOM 678 O O . LYS A 1 87 ? -26.404 5.443 29.054 1.00 96.50 87 LYS A O 1
ATOM 683 N N . GLY A 1 88 ? -25.752 4.266 27.256 1.00 94.50 88 GLY A N 1
ATOM 684 C CA . GLY A 1 88 ? -26.867 4.654 26.390 1.00 94.50 88 GLY A CA 1
ATOM 685 C C . GLY A 1 88 ? -26.681 6.002 25.684 1.00 94.50 88 GLY A C 1
ATOM 686 O O . GLY A 1 88 ? -27.596 6.446 24.998 1.00 94.50 88 GLY A O 1
ATOM 687 N N . ASP A 1 89 ? -25.502 6.626 25.788 1.00 95.75 89 ASP A N 1
ATOM 688 C CA . ASP A 1 89 ? -25.179 7.910 25.140 1.00 95.75 89 ASP A CA 1
ATOM 689 C C . ASP A 1 89 ? -24.917 7.765 23.626 1.00 95.75 89 ASP A C 1
ATOM 691 O O . ASP A 1 89 ? -24.657 8.747 22.931 1.00 95.75 89 ASP A O 1
ATOM 695 N N . MET A 1 90 ? -24.894 6.530 23.122 1.00 94.88 90 MET A N 1
ATOM 696 C CA . MET A 1 90 ? -24.569 6.186 21.740 1.00 94.88 90 MET A CA 1
ATOM 697 C C . MET A 1 90 ? -25.293 4.901 21.336 1.00 94.88 90 MET A C 1
ATOM 699 O O . MET A 1 90 ? -25.286 3.919 22.078 1.00 94.88 90 MET A O 1
ATOM 703 N N . SER A 1 91 ? -25.868 4.878 20.135 1.00 96.81 91 SER A N 1
ATOM 704 C CA . SER A 1 91 ? -26.464 3.674 19.555 1.00 96.81 91 SER A CA 1
ATOM 705 C C . SER A 1 91 ? -25.403 2.681 19.066 1.00 96.81 91 SER A C 1
ATOM 707 O O . SER A 1 91 ? -24.261 3.033 18.766 1.00 96.81 91 SER A O 1
ATOM 709 N N . TYR A 1 92 ? -25.786 1.413 18.910 1.00 94.62 92 TYR A N 1
ATOM 710 C CA . TYR A 1 92 ? -24.880 0.393 18.376 1.00 94.62 92 TYR A CA 1
ATOM 711 C C . TYR A 1 92 ? -24.384 0.710 16.950 1.00 94.62 92 TYR A C 1
ATOM 713 O O . TYR A 1 92 ? -23.231 0.434 16.614 1.00 94.62 92 TYR A O 1
ATOM 721 N N . GLY A 1 93 ? -25.233 1.316 16.109 1.00 96.12 93 GLY A N 1
ATOM 722 C CA . GLY A 1 93 ? -24.858 1.721 14.750 1.00 96.12 93 GLY A CA 1
ATOM 723 C C . GLY A 1 93 ? -23.764 2.792 14.743 1.00 96.12 93 GLY A C 1
ATOM 724 O O . GLY A 1 93 ? -22.767 2.647 14.035 1.00 96.12 93 GLY A O 1
ATOM 725 N N . GLU A 1 94 ? -23.909 3.814 15.590 1.00 95.31 94 GLU A N 1
ATOM 726 C CA . GLU A 1 94 ? -22.906 4.872 15.770 1.00 95.31 94 GLU A CA 1
ATOM 727 C C . GLU A 1 94 ? -21.596 4.318 16.338 1.00 95.31 94 GLU A C 1
ATOM 729 O O . GLU A 1 94 ? -20.523 4.658 15.838 1.00 95.31 94 GLU A O 1
ATOM 734 N N . LEU A 1 95 ? -21.673 3.409 17.319 1.00 96.62 95 LEU A N 1
ATOM 735 C CA . LEU A 1 95 ? -20.504 2.718 17.864 1.00 96.62 95 LEU A CA 1
ATOM 736 C C . LEU A 1 95 ? -19.742 1.983 16.761 1.00 96.62 95 LEU A C 1
ATOM 738 O O . LEU A 1 95 ? -18.529 2.147 16.626 1.00 96.62 95 LEU A O 1
ATOM 742 N N . LYS A 1 96 ? -20.445 1.168 15.968 1.00 96.31 96 LYS A N 1
ATOM 743 C CA . LYS A 1 96 ? -19.833 0.386 14.892 1.00 96.31 96 LYS A CA 1
ATOM 744 C C . LYS A 1 96 ? -19.129 1.295 13.884 1.00 96.31 96 LYS A C 1
ATOM 746 O O . LYS A 1 96 ? -17.957 1.072 13.589 1.00 96.31 96 LYS A O 1
ATOM 751 N N . GLN A 1 97 ? -19.809 2.338 13.412 1.00 95.94 97 GLN A N 1
ATOM 752 C CA . GLN A 1 97 ? -19.244 3.273 12.442 1.00 95.94 97 GLN A CA 1
ATOM 753 C C . GLN A 1 97 ? -18.038 4.035 13.011 1.00 95.94 97 GLN A C 1
ATOM 755 O O . GLN A 1 97 ? -17.017 4.162 12.337 1.00 95.94 97 GLN A O 1
ATOM 760 N N . ALA A 1 98 ? -18.113 4.514 14.257 1.00 94.50 98 ALA A N 1
ATOM 761 C CA . ALA A 1 98 ? -17.005 5.217 14.903 1.00 94.50 98 ALA A CA 1
ATOM 762 C C . ALA A 1 98 ? -15.778 4.309 15.088 1.00 94.50 98 ALA A C 1
ATOM 764 O O . ALA A 1 98 ? -14.652 4.737 14.822 1.00 94.50 98 ALA A O 1
ATOM 765 N N . ARG A 1 99 ? -15.989 3.043 15.476 1.00 95.38 99 ARG A N 1
ATOM 766 C CA . ARG A 1 99 ? -14.920 2.037 15.583 1.00 95.38 99 ARG A CA 1
ATOM 767 C C . ARG A 1 99 ? -14.260 1.768 14.236 1.00 95.38 99 ARG A C 1
ATOM 769 O O . ARG A 1 99 ? -13.036 1.808 14.154 1.00 95.38 99 ARG A O 1
ATOM 776 N N . GLU A 1 100 ? -15.052 1.511 13.196 1.00 94.56 100 GLU A N 1
ATOM 777 C CA . GLU A 1 100 ? -14.543 1.262 11.841 1.00 94.56 100 GLU A CA 1
ATOM 778 C C . GLU A 1 100 ? -13.714 2.453 11.340 1.00 94.56 100 GLU A C 1
ATOM 780 O O . GLU A 1 100 ? -12.567 2.273 10.933 1.00 94.56 100 GLU A O 1
ATOM 785 N N . CYS A 1 101 ? -14.226 3.679 11.478 1.00 93.50 101 CYS A N 1
ATOM 786 C CA . CYS A 1 101 ? -13.505 4.897 11.103 1.00 93.50 101 CYS A CA 1
ATOM 787 C C . CYS A 1 101 ? -12.178 5.070 11.863 1.00 93.50 101 CYS A C 1
ATOM 789 O O . CYS A 1 101 ? -11.166 5.436 11.256 1.00 93.50 101 CYS A O 1
ATOM 791 N N . ALA A 1 102 ? -12.161 4.814 13.175 1.00 92.75 102 ALA A N 1
ATOM 792 C CA . ALA A 1 102 ? -10.960 4.944 13.999 1.00 92.75 102 ALA A CA 1
ATOM 793 C C . ALA A 1 102 ? -9.882 3.923 13.608 1.00 92.75 102 ALA A C 1
ATOM 795 O O . ALA A 1 102 ? -8.719 4.287 13.416 1.00 92.75 102 ALA A O 1
ATOM 796 N N . ILE A 1 103 ? -10.284 2.662 13.421 1.00 92.75 103 ILE A N 1
ATOM 797 C CA . ILE A 1 103 ? -9.394 1.580 12.990 1.00 92.75 103 ILE A CA 1
ATOM 798 C C . ILE A 1 103 ? -8.849 1.871 11.589 1.00 92.75 103 ILE A C 1
ATOM 800 O O . ILE A 1 103 ? -7.639 1.802 11.377 1.00 92.75 103 ILE A O 1
ATOM 804 N N . ASP A 1 104 ? -9.701 2.267 10.643 1.00 89.56 104 ASP A N 1
ATOM 805 C CA . ASP A 1 104 ? -9.277 2.599 9.280 1.00 89.56 104 ASP A CA 1
ATOM 806 C C . ASP A 1 104 ? -8.294 3.775 9.246 1.00 89.56 104 ASP A C 1
ATOM 808 O O . ASP A 1 104 ? -7.352 3.780 8.445 1.00 89.56 104 ASP A O 1
ATOM 812 N N . SER A 1 105 ? -8.487 4.777 10.108 1.00 89.75 105 SER A N 1
ATOM 813 C CA . SER A 1 105 ? -7.550 5.894 10.243 1.00 89.75 105 SER A CA 1
ATOM 814 C C . SER A 1 105 ? -6.186 5.418 10.742 1.00 89.75 105 SER A C 1
ATOM 816 O O . SER A 1 105 ? -5.163 5.738 10.138 1.00 89.75 105 SER A O 1
ATOM 818 N N . PHE A 1 106 ? -6.159 4.588 11.784 1.00 92.19 106 PHE A N 1
ATOM 819 C CA . PHE A 1 106 ? -4.917 4.038 12.322 1.00 92.19 106 PHE A CA 1
ATOM 820 C C . PHE A 1 106 ? -4.194 3.128 11.316 1.00 92.19 106 PHE A C 1
ATOM 822 O O . PHE A 1 106 ? -2.989 3.264 11.096 1.00 92.19 106 PHE A O 1
ATOM 829 N N . LEU A 1 107 ? -4.922 2.257 10.611 1.00 88.00 107 LEU A N 1
ATOM 830 C CA . LEU A 1 107 ?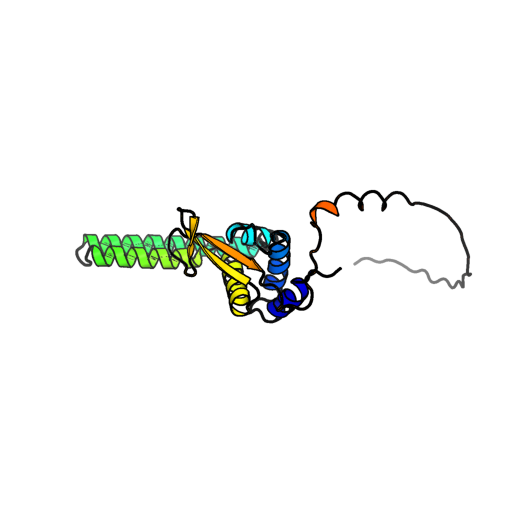 -4.347 1.380 9.588 1.00 88.00 107 LEU A CA 1
ATOM 831 C C . LEU A 1 107 ? -3.684 2.165 8.443 1.00 88.00 107 LEU A C 1
ATOM 833 O O . LEU A 1 107 ? -2.675 1.713 7.888 1.00 88.00 107 LEU A O 1
ATOM 837 N N . LYS A 1 108 ? -4.193 3.358 8.103 1.00 85.38 108 LYS A N 1
ATOM 838 C CA . LYS A 1 108 ? -3.540 4.253 7.129 1.00 85.38 108 LYS A CA 1
ATOM 839 C C . LYS A 1 108 ? -2.171 4.735 7.615 1.00 85.38 108 LYS A C 1
ATOM 841 O O . LYS A 1 108 ? -1.264 4.847 6.791 1.00 85.38 108 LYS A O 1
ATOM 846 N N . GLU A 1 109 ? -2.002 4.976 8.913 1.00 83.94 109 GLU A N 1
ATOM 847 C CA . GLU A 1 109 ? -0.727 5.398 9.513 1.00 83.94 109 GLU A CA 1
ATOM 848 C C . GLU A 1 109 ? 0.271 4.238 9.663 1.00 83.94 109 GLU A C 1
ATOM 850 O O . GLU A 1 109 ? 1.473 4.386 9.396 1.00 83.94 109 GLU A O 1
ATOM 855 N N . VAL A 1 110 ? -0.228 3.055 10.037 1.00 86.12 110 VAL A N 1
ATOM 856 C CA . VAL A 1 110 ? 0.578 1.833 10.201 1.00 86.12 110 VAL A CA 1
ATOM 857 C C . VAL A 1 110 ? 1.120 1.321 8.870 1.00 86.12 110 VAL A C 1
ATOM 859 O O . VAL A 1 110 ? 2.194 0.708 8.842 1.00 86.12 110 VAL A O 1
ATOM 862 N N . ARG A 1 111 ? 0.437 1.610 7.757 1.00 81.38 111 ARG A N 1
ATOM 863 C CA . ARG A 1 111 ? 0.830 1.169 6.414 1.00 81.38 111 ARG A CA 1
ATOM 864 C C . ARG A 1 111 ? 2.317 1.404 6.141 1.00 81.38 111 ARG A C 1
ATOM 866 O O . ARG A 1 111 ? 2.846 2.486 6.391 1.00 81.38 111 ARG A O 1
ATOM 873 N N . SER A 1 112 ? 2.983 0.394 5.571 1.00 82.44 112 SER A N 1
ATOM 874 C CA . SER A 1 112 ? 4.388 0.504 5.160 1.00 82.44 112 SER A CA 1
ATOM 875 C C . SER A 1 112 ? 4.586 1.738 4.261 1.00 82.44 112 SER A C 1
ATOM 877 O O . SER A 1 112 ? 3.951 1.821 3.200 1.00 82.44 112 SER A O 1
ATOM 879 N N . PRO A 1 113 ? 5.463 2.692 4.642 1.00 85.81 113 PRO A N 1
ATOM 880 C CA . PRO A 1 113 ? 5.758 3.862 3.819 1.00 85.81 113 PRO A CA 1
ATOM 881 C C . PRO A 1 113 ? 6.281 3.466 2.438 1.00 85.81 113 PRO A C 1
ATOM 883 O O . PRO A 1 113 ? 5.937 4.092 1.436 1.00 85.81 113 PRO A O 1
ATOM 886 N N . THR A 1 114 ? 7.069 2.393 2.375 1.00 90.31 114 THR A N 1
ATOM 887 C CA . THR A 1 114 ? 7.597 1.837 1.130 1.00 90.31 114 THR A CA 1
ATOM 888 C C . THR A 1 114 ? 6.463 1.337 0.240 1.00 90.31 114 THR A C 1
ATOM 890 O O . THR A 1 114 ? 6.370 1.747 -0.915 1.00 90.31 114 THR A O 1
ATOM 893 N N . LEU A 1 115 ? 5.520 0.563 0.786 1.00 90.31 115 LEU A N 1
ATOM 894 C CA . LEU A 1 115 ? 4.351 0.082 0.040 1.00 90.31 115 LEU A CA 1
ATOM 895 C C . LEU A 1 115 ? 3.448 1.228 -0.456 1.00 90.31 115 LEU A C 1
ATOM 897 O O . LEU A 1 115 ? 2.918 1.179 -1.572 1.00 90.31 115 LEU A O 1
ATOM 901 N N . ALA A 1 116 ? 3.278 2.274 0.357 1.00 89.12 116 ALA A N 1
ATOM 902 C CA . ALA A 1 116 ? 2.540 3.473 -0.031 1.00 89.12 116 ALA A CA 1
ATOM 903 C C . ALA A 1 116 ? 3.236 4.216 -1.186 1.00 89.12 116 ALA A C 1
ATOM 905 O O . ALA A 1 116 ? 2.574 4.638 -2.136 1.00 89.12 116 ALA A O 1
ATOM 906 N N . ASN A 1 117 ? 4.567 4.318 -1.147 1.00 92.25 117 ASN A N 1
ATOM 907 C CA . ASN A 1 117 ? 5.357 4.924 -2.218 1.00 92.25 117 ASN A CA 1
ATOM 908 C C . ASN A 1 117 ? 5.300 4.103 -3.508 1.00 92.25 117 ASN A C 1
ATOM 910 O O . ASN A 1 117 ? 5.093 4.689 -4.566 1.00 92.25 117 ASN A O 1
ATOM 914 N N . VAL A 1 118 ? 5.405 2.770 -3.426 1.00 94.31 118 VAL A N 1
ATOM 915 C CA . VAL A 1 118 ? 5.214 1.880 -4.584 1.00 94.31 118 VAL A CA 1
ATOM 916 C C . VAL A 1 118 ? 3.845 2.120 -5.209 1.00 94.31 118 VAL A C 1
ATOM 918 O O . VAL A 1 118 ? 3.754 2.370 -6.405 1.00 94.31 118 VAL A O 1
ATOM 921 N N . SER A 1 119 ? 2.783 2.127 -4.399 1.00 92.19 119 SER A N 1
ATOM 922 C CA . SER A 1 119 ? 1.420 2.356 -4.897 1.00 92.19 119 SER A CA 1
ATOM 923 C C . SER A 1 119 ? 1.278 3.719 -5.586 1.00 92.19 119 SER A C 1
ATOM 925 O O . SER A 1 119 ? 0.657 3.812 -6.642 1.00 92.19 119 SER A O 1
ATOM 927 N N . ARG A 1 120 ? 1.876 4.775 -5.017 1.00 91.75 120 ARG A N 1
ATOM 928 C CA . ARG A 1 120 ? 1.860 6.120 -5.608 1.00 91.75 120 ARG A CA 1
ATOM 929 C C . ARG A 1 120 ? 2.590 6.159 -6.949 1.00 91.75 120 ARG A C 1
ATOM 931 O O . ARG A 1 120 ? 2.009 6.634 -7.919 1.00 91.75 120 ARG A O 1
ATOM 938 N N . VAL A 1 121 ? 3.823 5.660 -7.010 1.00 94.25 121 VAL A N 1
ATOM 939 C CA . VAL A 1 121 ? 4.629 5.711 -8.239 1.00 94.25 121 VAL A CA 1
ATOM 940 C C . VAL A 1 121 ? 4.034 4.826 -9.334 1.00 94.25 121 VAL A C 1
ATOM 942 O O . VAL A 1 121 ? 3.969 5.257 -10.479 1.00 94.25 121 VAL A O 1
ATOM 945 N N . ILE A 1 122 ? 3.504 3.643 -8.999 1.00 94.06 122 ILE A N 1
ATOM 946 C CA . ILE A 1 122 ? 2.764 2.815 -9.968 1.00 94.06 122 ILE A CA 1
ATOM 947 C C . ILE A 1 122 ? 1.597 3.606 -10.571 1.00 94.06 122 ILE A C 1
ATOM 949 O O . ILE A 1 122 ? 1.439 3.621 -11.787 1.00 94.06 122 ILE A O 1
ATOM 953 N N . ASN A 1 123 ? 0.813 4.316 -9.756 1.00 91.62 123 ASN A N 1
ATOM 954 C CA . ASN A 1 123 ? -0.294 5.132 -10.263 1.00 91.62 123 ASN A CA 1
ATOM 955 C C . ASN A 1 123 ? 0.182 6.324 -11.115 1.00 91.62 123 ASN A C 1
ATOM 957 O O . ASN A 1 123 ? -0.514 6.734 -12.041 1.00 91.62 123 ASN A O 1
ATOM 961 N N . GLU A 1 124 ? 1.345 6.908 -10.819 1.00 90.50 124 GLU A N 1
ATOM 962 C CA . GLU A 1 124 ? 1.971 7.918 -11.684 1.00 90.50 124 GLU A CA 1
ATOM 963 C C . GLU A 1 124 ? 2.354 7.318 -13.042 1.00 90.50 124 GLU A C 1
ATOM 965 O O . GLU A 1 124 ? 1.999 7.881 -14.072 1.00 90.50 124 GLU A O 1
ATOM 970 N N . PHE A 1 125 ? 2.970 6.136 -13.060 1.00 91.81 125 PHE A N 1
ATOM 971 C CA . PHE A 1 125 ? 3.327 5.435 -14.295 1.00 91.81 125 PHE A CA 1
ATOM 972 C C . PHE A 1 125 ? 2.116 4.965 -15.103 1.00 91.81 125 PHE A C 1
ATOM 974 O O . PHE A 1 125 ? 2.163 5.020 -16.330 1.00 91.81 125 PHE A O 1
ATOM 981 N N . ILE A 1 126 ? 1.023 4.560 -14.451 1.00 90.50 126 ILE A N 1
ATOM 982 C CA . ILE A 1 126 ? -0.237 4.248 -15.138 1.00 90.50 126 ILE A CA 1
ATOM 983 C C . ILE A 1 126 ? -0.802 5.504 -15.807 1.00 90.50 126 ILE A C 1
ATOM 985 O O . ILE A 1 126 ? -1.118 5.479 -16.992 1.00 90.50 126 ILE A O 1
ATOM 989 N N . ARG A 1 127 ? -0.865 6.631 -15.084 1.00 87.19 127 ARG A N 1
ATOM 990 C CA . ARG A 1 127 ? -1.339 7.911 -15.645 1.00 87.19 127 ARG A CA 1
ATOM 991 C C . ARG A 1 127 ? -0.456 8.425 -16.781 1.00 87.19 127 ARG A C 1
ATOM 993 O O . ARG A 1 127 ? -0.972 9.007 -17.724 1.00 87.19 127 ARG A O 1
ATOM 1000 N N . ALA A 1 128 ? 0.850 8.181 -16.706 1.00 83.75 128 ALA A N 1
ATOM 1001 C CA . ALA A 1 128 ? 1.795 8.497 -17.773 1.00 83.75 128 ALA A CA 1
ATOM 1002 C C . ALA A 1 128 ? 1.732 7.510 -18.958 1.00 83.75 128 ALA A C 1
ATOM 1004 O O . ALA A 1 128 ? 2.475 7.672 -19.923 1.00 83.75 128 ALA A O 1
ATOM 1005 N N . GLY A 1 129 ? 0.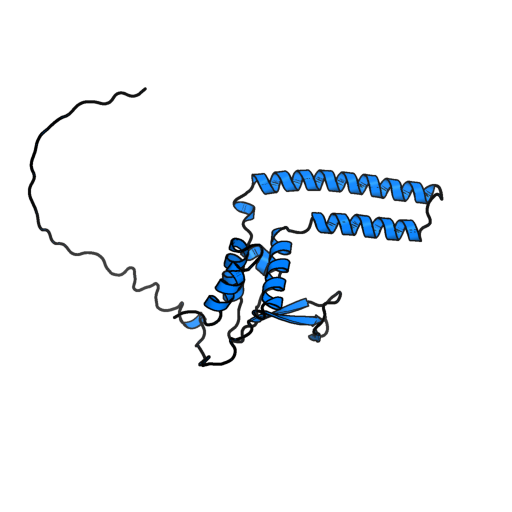893 6.468 -18.897 1.00 86.94 129 GLY A N 1
ATOM 1006 C CA . GLY A 1 129 ? 0.769 5.459 -19.950 1.00 86.94 129 GLY A CA 1
ATOM 1007 C C . GLY A 1 129 ? 1.973 4.520 -20.067 1.00 86.94 129 GLY A C 1
ATOM 1008 O O . GLY A 1 129 ? 2.161 3.897 -21.109 1.00 86.94 129 GLY A O 1
ATOM 1009 N N . MET A 1 130 ? 2.809 4.422 -19.029 1.00 89.38 130 MET A N 1
ATOM 1010 C CA . MET A 1 130 ? 3.971 3.522 -18.984 1.00 89.38 130 MET A CA 1
ATOM 1011 C C . MET A 1 130 ? 3.611 2.126 -18.470 1.00 89.38 130 MET A C 1
ATOM 1013 O O . MET A 1 130 ? 4.256 1.140 -18.825 1.00 89.38 130 MET A O 1
ATOM 1017 N N . LEU A 1 131 ? 2.587 2.054 -17.622 1.00 92.62 131 LEU A N 1
ATOM 1018 C CA . LEU A 1 131 ? 2.019 0.818 -17.105 1.00 92.62 131 LEU A CA 1
ATOM 1019 C C . LEU A 1 131 ? 0.530 0.759 -17.432 1.00 92.62 131 LEU A C 1
ATOM 1021 O O . LEU A 1 131 ? -0.163 1.772 -17.430 1.00 92.62 131 LEU A O 1
ATOM 1025 N N . SER A 1 132 ? 0.034 -0.450 -17.631 1.00 92.69 132 SER A N 1
ATOM 1026 C CA . SER A 1 132 ? -1.388 -0.771 -17.576 1.00 92.69 132 SER A CA 1
ATOM 1027 C C . SER A 1 132 ? -1.651 -1.666 -16.369 1.00 92.69 132 SER A C 1
ATOM 1029 O O . SER A 1 132 ? -0.752 -2.377 -15.908 1.00 92.69 132 SER A O 1
ATOM 1031 N N . ALA A 1 133 ? -2.868 -1.596 -15.832 1.00 93.31 133 ALA A N 1
ATOM 1032 C CA . ALA A 1 133 ? -3.310 -2.436 -14.730 1.00 93.31 133 ALA A CA 1
ATOM 1033 C C . ALA A 1 133 ? -4.633 -3.111 -15.090 1.00 93.31 133 ALA A C 1
ATOM 1035 O O . ALA A 1 133 ? -5.533 -2.457 -15.612 1.00 93.31 133 ALA A O 1
ATOM 1036 N N . ARG A 1 134 ? -4.746 -4.400 -14.776 1.00 93.19 134 ARG A N 1
ATOM 1037 C CA . ARG A 1 134 ? -6.008 -5.150 -14.769 1.00 93.19 134 ARG A CA 1
ATOM 1038 C C . ARG A 1 134 ? -6.179 -5.806 -13.408 1.00 93.19 134 ARG A C 1
ATOM 1040 O O . ARG A 1 134 ? -5.204 -6.015 -12.693 1.00 93.19 134 ARG A O 1
ATOM 1047 N N . TYR A 1 135 ? -7.405 -6.121 -13.036 1.00 93.25 135 TYR A N 1
ATOM 1048 C CA . TYR A 1 135 ? -7.743 -6.673 -11.732 1.00 93.25 135 TYR A CA 1
ATOM 1049 C C . TYR A 1 135 ? -8.353 -8.053 -11.904 1.00 93.25 135 TYR A C 1
ATOM 1051 O O . TYR A 1 135 ? -9.342 -8.194 -12.610 1.00 93.25 135 TYR A O 1
ATOM 1059 N N . ILE A 1 136 ? -7.758 -9.046 -11.261 1.00 92.19 136 ILE A N 1
ATOM 1060 C CA . ILE A 1 136 ? -8.150 -10.450 -11.336 1.00 92.19 136 ILE A CA 1
ATOM 1061 C C . ILE A 1 136 ? -8.901 -10.797 -10.055 1.00 92.19 136 ILE A C 1
ATOM 1063 O O . ILE A 1 136 ? -8.403 -10.499 -8.968 1.00 92.19 136 ILE A O 1
ATOM 1067 N N . ASP A 1 137 ? -10.092 -11.372 -10.151 1.00 93.69 137 ASP A N 1
ATOM 1068 C CA . ASP A 1 137 ? -10.814 -11.878 -8.979 1.00 93.69 137 ASP A CA 1
ATOM 1069 C C . ASP A 1 137 ? -10.373 -13.300 -8.577 1.00 93.69 137 ASP A C 1
ATOM 1071 O O . ASP A 1 137 ? -9.416 -13.857 -9.114 1.00 93.69 137 ASP A O 1
ATOM 1075 N N . ALA A 1 138 ? -11.048 -13.886 -7.585 1.00 90.06 138 ALA A N 1
ATOM 1076 C CA . ALA A 1 138 ? -10.737 -15.235 -7.111 1.00 90.06 138 ALA A CA 1
ATOM 1077 C C . ALA A 1 138 ? -11.073 -16.329 -8.143 1.00 90.06 138 ALA A C 1
ATOM 1079 O O . ALA A 1 138 ? -10.554 -17.439 -8.049 1.00 90.06 138 ALA A O 1
ATOM 1080 N N . GLN A 1 139 ? -11.938 -16.019 -9.109 1.00 92.44 139 GLN A N 1
ATOM 1081 C CA . GLN A 1 139 ? -12.381 -16.897 -10.185 1.00 92.44 139 GLN A CA 1
ATOM 1082 C C . GLN A 1 139 ? -11.463 -16.806 -11.416 1.00 92.44 139 GLN A C 1
ATOM 1084 O O . GLN A 1 139 ? -11.550 -17.646 -12.309 1.00 92.44 139 GLN A O 1
ATOM 1089 N N . GLY A 1 140 ? -10.549 -15.831 -11.447 1.00 89.50 140 GLY A N 1
ATOM 1090 C CA . GLY A 1 140 ? -9.621 -15.602 -12.552 1.00 89.50 140 GLY A CA 1
ATOM 1091 C C . GLY A 1 140 ? -10.156 -14.649 -13.623 1.00 89.50 140 GLY A C 1
ATOM 1092 O O . GLY A 1 140 ? -9.524 -14.502 -14.671 1.00 89.50 140 GLY A O 1
ATOM 1093 N N . GLU A 1 141 ? -11.292 -13.992 -13.387 1.00 92.75 141 GLU A N 1
ATOM 1094 C CA . GLU A 1 141 ? -11.867 -13.030 -14.321 1.00 92.75 141 GLU A CA 1
ATOM 1095 C C . GLU A 1 141 ? -11.183 -11.668 -14.217 1.00 92.75 141 GLU A C 1
ATOM 1097 O O . GLU A 1 141 ? -10.815 -11.201 -13.136 1.00 92.75 141 GLU A O 1
ATOM 1102 N N . PHE A 1 142 ? -11.028 -11.011 -15.367 1.00 91.88 142 PHE A N 1
ATOM 1103 C CA . PHE A 1 142 ? -10.324 -9.741 -15.472 1.00 91.88 142 PHE A 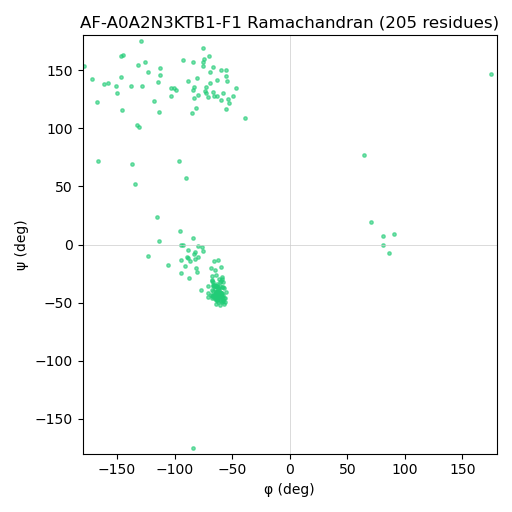CA 1
ATOM 1104 C C . PHE A 1 142 ? -11.280 -8.552 -15.536 1.00 91.88 142 PHE A C 1
ATOM 1106 O O . PHE A 1 142 ? -12.194 -8.510 -16.355 1.00 91.88 142 PHE A O 1
ATOM 1113 N N . TYR A 1 143 ? -10.956 -7.524 -14.761 1.00 93.19 143 TYR A N 1
ATOM 1114 C CA . TYR A 1 143 ? -11.701 -6.280 -14.637 1.00 93.19 143 TYR A CA 1
ATOM 1115 C C . TYR A 1 143 ? -10.775 -5.072 -14.765 1.00 93.19 143 TYR A C 1
ATOM 1117 O O . TYR A 1 143 ? -9.599 -5.133 -14.408 1.00 93.19 143 TYR A O 1
ATOM 1125 N N . ASP A 1 144 ? -11.325 -3.938 -15.191 1.00 89.06 144 ASP A N 1
ATOM 1126 C CA . ASP A 1 144 ? -10.570 -2.680 -15.288 1.00 89.06 144 ASP A CA 1
ATOM 1127 C C . ASP A 1 144 ? -10.609 -1.867 -13.985 1.00 89.06 144 ASP A C 1
ATOM 1129 O O . ASP A 1 144 ? -9.845 -0.919 -13.806 1.00 89.06 144 ASP A O 1
ATOM 1133 N N . THR A 1 145 ? -11.477 -2.247 -13.040 1.00 88.56 145 THR A N 1
ATOM 1134 C CA . THR A 1 145 ? -11.683 -1.528 -11.779 1.00 88.56 145 THR A CA 1
ATOM 1135 C C . THR A 1 145 ? -11.263 -2.340 -10.549 1.00 88.56 145 THR A C 1
ATOM 1137 O O . THR A 1 145 ? -11.539 -3.546 -10.457 1.00 88.56 145 THR A O 1
ATOM 1140 N N . PRO A 1 146 ? -10.632 -1.687 -9.554 1.00 87.88 146 PRO A N 1
ATOM 1141 C CA . PRO A 1 146 ? -10.298 -2.333 -8.293 1.00 87.88 146 PRO A CA 1
ATOM 1142 C C . PRO A 1 146 ? -11.565 -2.635 -7.483 1.00 87.88 146 PRO A C 1
ATOM 1144 O O . PRO A 1 146 ? -12.449 -1.791 -7.365 1.00 87.88 146 PRO A O 1
ATOM 1147 N N . ALA A 1 147 ? -11.618 -3.812 -6.859 1.00 87.38 147 ALA A N 1
ATOM 1148 C CA . ALA A 1 147 ? -12.640 -4.172 -5.876 1.00 87.38 147 ALA A CA 1
ATOM 1149 C C . ALA A 1 147 ? -12.039 -5.056 -4.774 1.00 87.38 147 ALA A C 1
ATOM 1151 O O . ALA A 1 147 ? -10.951 -5.618 -4.938 1.00 87.38 147 ALA A O 1
ATOM 1152 N N . LYS A 1 148 ? -12.739 -5.176 -3.638 1.00 83.88 148 LYS A N 1
ATOM 1153 C CA . LYS A 1 148 ? -12.314 -6.042 -2.528 1.00 83.88 148 LYS A CA 1
ATOM 1154 C C . LYS A 1 148 ? -12.185 -7.487 -3.027 1.00 83.88 148 LYS A C 1
ATOM 1156 O O . LYS A 1 148 ? -13.090 -7.992 -3.676 1.00 83.88 148 LYS A O 1
ATOM 1161 N N . GLY A 1 149 ? -11.055 -8.127 -2.728 1.00 84.69 149 GLY A N 1
ATOM 1162 C CA . GLY A 1 149 ? -10.753 -9.493 -3.173 1.00 84.69 149 GLY A CA 1
ATOM 1163 C C . GLY A 1 149 ? -10.106 -9.598 -4.558 1.00 84.69 149 GLY A C 1
ATOM 1164 O O . GLY A 1 149 ? -9.647 -10.679 -4.905 1.00 84.69 149 GLY A O 1
ATOM 1165 N N . ARG A 1 150 ? -9.999 -8.501 -5.324 1.00 91.25 150 ARG A N 1
ATOM 1166 C CA . ARG A 1 150 ? -9.295 -8.504 -6.613 1.00 91.25 150 ARG A CA 1
ATOM 1167 C C . ARG A 1 150 ? -7.806 -8.192 -6.457 1.00 91.25 150 ARG A C 1
ATOM 1169 O O . ARG A 1 150 ? -7.425 -7.293 -5.704 1.00 91.25 150 ARG A O 1
ATOM 1176 N N . ILE A 1 151 ? -6.971 -8.886 -7.222 1.00 89.06 151 ILE A N 1
ATOM 1177 C CA . ILE A 1 151 ? -5.517 -8.715 -7.279 1.00 89.06 151 ILE A CA 1
ATOM 1178 C C . ILE A 1 151 ? -5.157 -7.944 -8.545 1.00 89.06 151 ILE A C 1
ATOM 1180 O O . ILE A 1 151 ? -5.656 -8.228 -9.625 1.00 89.06 151 ILE A O 1
ATOM 1184 N N . ALA A 1 152 ? -4.283 -6.950 -8.420 1.00 91.50 152 ALA A N 1
ATOM 1185 C CA . ALA A 1 152 ? -3.842 -6.166 -9.564 1.00 91.50 152 ALA A CA 1
ATOM 1186 C C . ALA A 1 152 ? -2.700 -6.864 -10.318 1.00 91.50 152 ALA A C 1
ATOM 1188 O O . ALA A 1 152 ? -1.658 -7.154 -9.730 1.00 91.50 152 ALA A O 1
ATOM 1189 N N . GLU A 1 153 ? -2.880 -7.048 -11.620 1.00 93.25 153 GLU A N 1
ATOM 1190 C CA . GLU A 1 153 ? -1.858 -7.424 -12.591 1.00 93.25 153 GLU A CA 1
ATOM 1191 C C . GLU A 1 153 ? -1.363 -6.168 -13.316 1.00 93.25 153 GLU A C 1
ATOM 1193 O O . GLU A 1 153 ? -2.170 -5.363 -13.783 1.00 93.25 153 GLU A O 1
ATOM 1198 N N . TYR A 1 154 ? -0.041 -6.011 -13.438 1.00 94.62 154 TYR A N 1
ATOM 1199 C CA . TYR A 1 154 ? 0.571 -4.897 -14.165 1.00 94.62 154 TYR A CA 1
ATOM 1200 C C . TYR A 1 154 ? 1.280 -5.373 -15.422 1.00 94.62 154 TYR A C 1
ATOM 1202 O O . TYR A 1 154 ? 1.905 -6.435 -15.434 1.00 94.62 154 TYR A O 1
ATOM 1210 N N . ARG A 1 155 ? 1.252 -4.538 -16.458 1.00 94.00 155 ARG A N 1
ATOM 1211 C CA . ARG A 1 155 ? 1.985 -4.774 -17.702 1.00 94.00 155 ARG A CA 1
ATOM 1212 C C . ARG A 1 155 ? 2.637 -3.487 -18.195 1.00 94.00 155 ARG A C 1
ATOM 1214 O O . ARG A 1 155 ? 2.006 -2.431 -18.183 1.00 94.00 155 ARG A O 1
ATOM 1221 N N . LEU A 1 156 ? 3.891 -3.585 -18.630 1.00 92.06 156 LEU A N 1
ATOM 1222 C CA . LEU A 1 156 ? 4.609 -2.509 -19.309 1.00 92.06 156 LEU A CA 1
ATOM 1223 C C . LEU A 1 156 ? 3.922 -2.182 -20.632 1.00 92.06 156 LEU A C 1
ATOM 1225 O O . LEU A 1 156 ? 3.701 -3.065 -21.461 1.00 92.06 156 LEU A O 1
ATOM 1229 N N . THR A 1 157 ? 3.609 -0.909 -20.841 1.00 87.25 157 THR A N 1
ATOM 1230 C CA . THR A 1 157 ? 3.020 -0.455 -22.099 1.00 87.25 157 THR A CA 1
ATOM 1231 C C . THR A 1 157 ? 4.138 -0.270 -23.127 1.00 87.25 157 THR A C 1
ATOM 1233 O O . THR A 1 157 ? 5.021 0.576 -22.920 1.00 87.25 157 THR A O 1
ATOM 1236 N N . PRO A 1 158 ? 4.143 -1.028 -24.240 1.00 73.38 158 PRO A N 1
ATOM 1237 C CA . PRO A 1 158 ? 5.155 -0.862 -25.273 1.00 73.38 158 PRO A CA 1
ATOM 1238 C C . PRO A 1 158 ? 5.127 0.563 -25.845 1.00 73.38 158 PRO A C 1
ATOM 1240 O O . PRO A 1 158 ? 4.081 1.221 -25.838 1.00 73.38 158 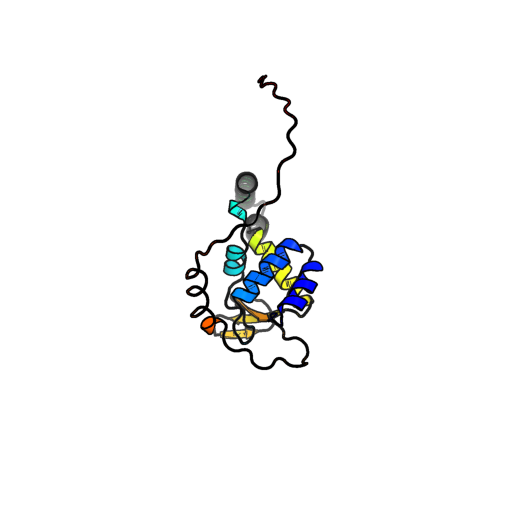PRO A O 1
ATOM 1243 N N . PRO A 1 159 ? 6.273 1.092 -26.306 1.00 66.69 159 PRO A N 1
ATOM 1244 C CA . PRO A 1 159 ? 6.282 2.315 -27.095 1.00 66.69 159 PRO A CA 1
ATOM 1245 C C . PRO A 1 159 ? 5.352 2.168 -28.306 1.00 66.69 159 PRO A C 1
ATOM 1247 O O . PRO A 1 159 ? 5.314 1.085 -28.901 1.00 66.69 159 PRO A O 1
ATOM 1250 N N . PRO A 1 160 ? 4.603 3.227 -28.677 1.00 60.03 160 PRO A N 1
ATOM 1251 C CA . PRO A 1 160 ? 3.880 3.235 -29.940 1.00 60.03 160 PRO A CA 1
ATOM 1252 C C . PRO A 1 160 ? 4.886 2.913 -31.049 1.00 60.03 160 PRO A C 1
ATOM 1254 O O . PRO A 1 160 ? 5.979 3.474 -31.105 1.00 60.03 160 PRO A O 1
ATOM 1257 N N . SER A 1 161 ? 4.557 1.894 -31.830 1.00 54.03 161 SER A N 1
ATOM 1258 C CA . SER A 1 161 ? 5.491 1.132 -32.646 1.00 54.03 161 SER A CA 1
ATOM 1259 C C . SER A 1 161 ? 6.313 1.989 -33.609 1.00 54.03 161 SER A C 1
ATOM 1261 O O . SER A 1 161 ? 5.794 2.486 -34.604 1.00 54.03 161 SER A O 1
ATOM 1263 N N . ALA A 1 162 ? 7.624 1.991 -33.392 1.00 41.41 162 ALA A N 1
ATOM 1264 C CA . ALA A 1 162 ? 8.592 1.769 -34.454 1.00 41.41 162 ALA A CA 1
ATOM 1265 C C . ALA A 1 162 ? 9.605 0.729 -33.937 1.00 41.41 162 ALA A C 1
ATOM 1267 O O . ALA A 1 162 ? 10.446 1.029 -33.101 1.00 41.41 162 ALA A O 1
ATOM 1268 N N . GLN A 1 163 ? 9.454 -0.517 -34.402 1.00 41.53 163 GLN A N 1
ATOM 1269 C CA . GLN A 1 163 ? 10.422 -1.624 -34.291 1.00 41.53 163 GLN A CA 1
ATOM 1270 C C . GLN A 1 163 ? 10.766 -2.146 -32.878 1.00 41.53 163 GLN A C 1
ATOM 1272 O O . GLN A 1 163 ? 11.867 -1.974 -32.368 1.00 41.53 163 GLN A O 1
ATOM 1277 N N . LEU A 1 164 ? 9.860 -2.935 -32.293 1.00 44.94 164 LEU A N 1
ATOM 1278 C CA . LEU A 1 164 ? 10.210 -3.926 -31.266 1.00 44.94 164 LEU A CA 1
ATOM 1279 C C . LEU A 1 164 ? 10.378 -5.303 -31.922 1.00 44.94 164 LEU A C 1
ATOM 1281 O O . LEU A 1 164 ? 9.533 -6.189 -31.803 1.00 44.94 164 LEU A O 1
ATOM 1285 N N . SER A 1 165 ? 11.463 -5.473 -32.675 1.00 37.62 165 SER A N 1
ATOM 1286 C CA . SER A 1 165 ? 11.910 -6.793 -33.129 1.00 37.62 165 SER A CA 1
ATOM 1287 C C . SER A 1 165 ? 12.189 -7.667 -31.903 1.00 37.62 165 SER A C 1
ATOM 1289 O O . SER A 1 165 ? 12.943 -7.272 -31.017 1.00 37.62 165 SER A O 1
ATOM 1291 N N . ARG A 1 166 ? 11.532 -8.833 -31.854 1.00 42.12 166 ARG A N 1
ATOM 1292 C CA . ARG A 1 166 ? 11.593 -9.847 -30.788 1.00 42.12 166 ARG A CA 1
ATOM 1293 C C . ARG A 1 166 ? 13.020 -10.003 -30.239 1.00 42.12 166 ARG A C 1
ATOM 1295 O O . ARG A 1 166 ? 13.889 -10.530 -30.927 1.00 42.12 166 ARG A O 1
ATOM 1302 N N . LEU A 1 167 ? 13.249 -9.544 -29.009 1.00 40.59 167 LEU A N 1
ATOM 1303 C CA . LEU A 1 167 ? 14.503 -9.764 -28.288 1.00 40.59 167 LEU A CA 1
ATOM 1304 C C . LEU A 1 167 ? 14.465 -11.148 -27.614 1.00 40.59 167 LEU A C 1
ATOM 1306 O O . LEU A 1 167 ? 13.437 -11.494 -27.030 1.00 40.59 167 LEU A O 1
ATOM 1310 N N . PRO A 1 168 ? 15.543 -11.950 -27.691 1.00 37.53 168 PRO A N 1
ATOM 1311 C CA . PRO A 1 168 ? 15.601 -13.265 -27.061 1.00 37.53 168 PRO A CA 1
ATOM 1312 C C . PRO A 1 168 ? 15.790 -13.168 -25.538 1.00 37.53 168 PRO A C 1
ATOM 1314 O O . PRO A 1 168 ? 16.357 -12.202 -25.026 1.00 37.53 168 PRO A O 1
ATOM 1317 N N . ASP A 1 169 ? 15.324 -14.201 -24.830 1.00 40.62 169 ASP A N 1
ATOM 1318 C CA . ASP A 1 169 ? 15.271 -14.308 -23.367 1.00 40.62 169 ASP A CA 1
ATOM 1319 C C . ASP A 1 169 ? 16.590 -13.956 -22.654 1.00 40.62 169 ASP A C 1
ATOM 1321 O O . ASP A 1 169 ? 17.644 -14.565 -22.889 1.00 40.62 169 ASP A O 1
ATOM 1325 N N . ALA A 1 170 ? 16.497 -13.047 -21.676 1.00 45.59 170 ALA A N 1
ATOM 1326 C CA . ALA A 1 170 ? 17.593 -12.646 -20.787 1.00 45.59 170 ALA A CA 1
ATOM 1327 C C . ALA A 1 170 ? 18.169 -13.816 -19.960 1.00 45.59 170 ALA A C 1
ATOM 1329 O O . ALA A 1 170 ? 19.320 -13.764 -19.525 1.00 45.59 170 ALA A O 1
ATOM 1330 N N . ALA A 1 171 ? 17.419 -14.914 -19.807 1.00 45.25 171 ALA A N 1
ATOM 1331 C CA . ALA A 1 171 ? 17.889 -16.132 -19.150 1.00 45.25 171 ALA A CA 1
ATOM 1332 C C . ALA A 1 171 ? 19.042 -16.830 -19.903 1.00 45.25 171 ALA A C 1
ATOM 1334 O O . ALA A 1 171 ? 19.818 -17.569 -19.294 1.00 45.25 171 ALA A O 1
ATOM 1335 N N . SER A 1 172 ? 19.207 -16.583 -21.209 1.00 43.31 172 SER A N 1
ATOM 1336 C CA . SER A 1 172 ? 20.266 -17.214 -22.014 1.00 43.31 172 SER A CA 1
ATOM 1337 C C . SER A 1 172 ? 21.642 -16.541 -21.876 1.00 43.31 172 SER A C 1
ATOM 1339 O O . SER A 1 172 ? 22.666 -17.178 -22.124 1.00 43.31 172 SER A O 1
ATOM 1341 N N . GLN A 1 173 ? 21.700 -15.283 -21.420 1.00 44.84 173 GLN A N 1
ATOM 1342 C CA . GLN A 1 173 ? 22.942 -14.495 -21.384 1.00 44.84 173 GLN A CA 1
ATOM 1343 C C . GLN A 1 173 ? 23.784 -14.700 -20.116 1.00 44.84 173 GLN A C 1
ATOM 1345 O O . GLN A 1 173 ? 24.972 -14.382 -20.109 1.00 44.84 173 GLN A O 1
ATOM 1350 N N . ASN A 1 174 ? 23.219 -15.300 -19.065 1.00 43.31 174 ASN A N 1
ATOM 1351 C CA . ASN A 1 174 ? 23.926 -15.529 -17.799 1.00 43.31 174 ASN A CA 1
ATOM 1352 C C . ASN A 1 174 ? 24.872 -16.745 -17.806 1.00 43.31 174 ASN A C 1
ATOM 1354 O O . ASN A 1 174 ? 25.538 -17.009 -16.807 1.00 43.31 174 ASN A O 1
ATOM 1358 N N . LYS A 1 175 ? 24.958 -17.504 -18.909 1.00 48.22 175 LYS A N 1
ATOM 1359 C CA . LYS A 1 175 ? 25.760 -18.740 -18.956 1.00 48.22 175 LYS A CA 1
ATOM 1360 C C . LYS A 1 175 ? 27.185 -18.579 -19.500 1.00 48.22 175 LYS A C 1
ATOM 1362 O O . LYS A 1 175 ? 27.976 -19.498 -19.314 1.00 48.22 175 LYS A O 1
ATOM 1367 N N . SER A 1 176 ? 27.555 -17.466 -20.143 1.00 50.00 176 SER A N 1
ATOM 1368 C CA . SER A 1 176 ? 28.795 -17.428 -20.949 1.00 50.00 176 SER A CA 1
ATOM 1369 C C . SER A 1 176 ? 29.840 -16.364 -20.591 1.00 50.00 176 SER A C 1
ATOM 1371 O O . SER A 1 176 ? 30.963 -16.457 -21.087 1.00 50.00 176 SER A O 1
ATOM 1373 N N . SER A 1 177 ? 29.557 -15.392 -19.720 1.00 47.97 177 SER A N 1
ATOM 1374 C CA . SER A 1 177 ? 30.433 -14.214 -19.559 1.00 47.97 177 SER A CA 1
ATOM 1375 C C . SER A 1 177 ? 31.284 -14.174 -18.283 1.00 47.97 177 SER A C 1
ATOM 1377 O O . SER A 1 177 ? 32.298 -13.484 -18.273 1.00 47.97 177 SER A O 1
ATOM 1379 N N . ILE A 1 178 ? 30.974 -14.948 -17.237 1.00 48.12 178 ILE A N 1
ATOM 1380 C CA . ILE A 1 178 ? 31.723 -14.862 -15.963 1.00 48.12 178 ILE A CA 1
ATOM 1381 C C . ILE A 1 178 ? 33.054 -15.643 -15.995 1.00 48.12 178 ILE A C 1
ATOM 1383 O O . ILE A 1 178 ? 33.996 -15.293 -15.288 1.00 48.12 178 ILE A O 1
ATOM 1387 N N . ARG A 1 179 ? 33.202 -16.662 -16.857 1.00 42.84 179 ARG A N 1
ATOM 1388 C CA . ARG A 1 179 ? 34.431 -17.486 -16.903 1.00 42.84 179 ARG A CA 1
ATOM 1389 C C . ARG A 1 179 ? 35.596 -16.897 -17.707 1.00 42.84 179 ARG A C 1
ATOM 1391 O O . ARG A 1 179 ? 36.703 -17.408 -17.580 1.00 42.84 179 ARG A O 1
ATOM 1398 N N . LYS A 1 180 ? 35.396 -15.850 -18.517 1.00 45.72 180 LYS A N 1
ATOM 1399 C CA . LYS A 1 180 ? 36.480 -15.290 -19.354 1.00 45.72 180 LYS A CA 1
ATOM 1400 C C . LYS A 1 180 ? 37.277 -14.166 -18.685 1.00 45.72 180 LYS A C 1
ATOM 1402 O O . LYS A 1 180 ? 38.408 -13.925 -19.084 1.00 45.72 180 LYS A O 1
ATOM 1407 N N . SER A 1 181 ? 36.744 -13.538 -17.639 1.00 47.50 181 SER A N 1
ATOM 1408 C CA . SER A 1 181 ? 37.363 -12.355 -17.018 1.00 47.50 181 SER A CA 1
ATOM 1409 C C . SER A 1 181 ? 38.487 -12.665 -16.019 1.00 47.50 181 SER A C 1
ATOM 1411 O O . SER A 1 181 ? 39.148 -11.744 -15.558 1.00 47.50 181 SER A O 1
ATOM 1413 N N . PHE A 1 182 ? 38.724 -13.940 -15.684 1.00 49.75 182 PHE A N 1
ATOM 1414 C CA . PHE A 1 182 ? 39.720 -14.351 -14.679 1.00 49.75 182 PHE A CA 1
ATOM 1415 C C . PHE A 1 182 ? 40.915 -15.138 -15.245 1.00 49.75 182 PHE A C 1
ATOM 1417 O O . PHE A 1 182 ? 41.784 -15.547 -14.483 1.00 49.75 182 PHE A O 1
ATOM 1424 N N . ALA A 1 183 ? 40.995 -15.335 -16.565 1.00 45.44 183 ALA A N 1
ATOM 1425 C CA . ALA A 1 183 ? 42.047 -16.142 -17.192 1.00 45.44 183 ALA A CA 1
ATOM 1426 C C . ALA A 1 183 ? 43.260 -15.337 -17.708 1.00 45.44 183 ALA A C 1
ATOM 1428 O O . ALA A 1 183 ? 44.083 -15.895 -18.427 1.00 45.44 183 ALA A O 1
ATOM 1429 N N . GLN A 1 184 ? 43.404 -14.049 -17.373 1.00 41.19 184 GLN A N 1
ATOM 1430 C CA . GLN A 1 184 ? 44.561 -13.255 -17.814 1.00 41.19 184 GLN A CA 1
ATOM 1431 C C . GLN A 1 184 ? 45.228 -12.476 -16.673 1.00 41.19 184 GLN A C 1
ATOM 1433 O O . GLN A 1 184 ? 44.795 -11.403 -16.267 1.00 41.19 184 GLN A O 1
ATOM 1438 N N . LYS A 1 185 ? 46.344 -13.035 -16.207 1.00 40.34 185 LYS A N 1
ATOM 1439 C CA . LYS A 1 185 ? 47.550 -12.364 -15.692 1.00 40.34 185 LYS A CA 1
ATOM 1440 C C . LYS A 1 185 ? 48.743 -13.257 -16.087 1.00 40.34 185 LYS A C 1
ATOM 1442 O O . LYS A 1 185 ? 48.508 -14.456 -16.245 1.00 40.34 185 LYS A O 1
ATOM 1447 N N . PRO A 1 186 ? 50.009 -12.797 -16.092 1.00 48.41 186 PRO A N 1
ATOM 1448 C CA . PRO A 1 186 ? 50.578 -11.444 -16.207 1.00 48.41 186 PRO A CA 1
ATOM 1449 C C . PRO A 1 186 ? 51.679 -11.375 -17.310 1.00 48.41 186 PRO A C 1
ATOM 1451 O O . PRO A 1 186 ? 52.057 -12.399 -17.870 1.00 48.41 186 PRO A O 1
ATOM 1454 N N . GLY A 1 187 ? 52.238 -10.195 -17.609 1.00 32.59 187 GLY A N 1
ATOM 1455 C CA . GLY A 1 187 ? 53.412 -10.074 -18.491 1.00 32.59 187 GLY A CA 1
ATOM 1456 C C . GLY A 1 187 ? 54.067 -8.689 -18.450 1.00 32.59 187 GLY A C 1
ATOM 1457 O O . GLY A 1 187 ? 53.390 -7.692 -18.673 1.00 32.59 187 GLY A O 1
ATOM 1458 N N . ASN A 1 188 ? 55.359 -8.674 -18.110 1.00 38.25 188 ASN A N 1
ATOM 1459 C CA . ASN A 1 188 ? 56.291 -7.544 -18.007 1.00 38.25 188 ASN A CA 1
ATOM 1460 C C . ASN A 1 188 ? 56.400 -6.695 -19.293 1.00 38.25 188 ASN A C 1
ATOM 1462 O O . ASN A 1 188 ? 56.315 -7.244 -20.384 1.00 38.25 188 ASN A O 1
ATOM 1466 N N . ASP A 1 189 ? 56.687 -5.392 -19.179 1.00 37.53 189 ASP A N 1
ATOM 1467 C CA . ASP A 1 189 ? 58.061 -4.868 -19.318 1.00 37.53 189 ASP A CA 1
ATOM 1468 C C . ASP A 1 189 ? 58.150 -3.346 -19.108 1.00 37.53 189 ASP A C 1
ATOM 1470 O O . ASP A 1 189 ? 57.188 -2.593 -19.244 1.00 37.53 189 ASP A O 1
ATOM 1474 N N . ALA A 1 190 ? 59.343 -2.941 -18.678 1.00 38.31 190 ALA A N 1
ATOM 1475 C CA . ALA A 1 190 ? 59.743 -1.636 -18.179 1.00 38.31 190 ALA A CA 1
ATOM 1476 C C . ALA A 1 190 ? 59.918 -0.560 -19.263 1.00 38.31 190 ALA A C 1
ATOM 1478 O O . ALA A 1 190 ? 60.297 -0.872 -20.386 1.00 38.31 190 ALA A O 1
ATOM 1479 N N . GLN A 1 191 ? 59.821 0.718 -18.867 1.00 37.62 191 GLN A N 1
ATOM 1480 C CA . GLN A 1 191 ? 60.784 1.746 -19.289 1.00 37.62 191 GLN A CA 1
ATOM 1481 C C . GLN A 1 191 ? 60.758 2.987 -18.381 1.00 37.62 191 GLN A C 1
ATOM 1483 O O . GLN A 1 191 ? 59.718 3.439 -17.911 1.00 37.62 191 GLN A O 1
ATOM 1488 N N . GLN A 1 192 ? 61.972 3.456 -18.095 1.00 37.44 192 GLN A N 1
ATOM 1489 C CA . GLN A 1 192 ? 62.395 4.451 -17.112 1.00 37.44 192 GLN A CA 1
ATOM 1490 C C . GLN A 1 192 ? 62.254 5.895 -17.624 1.00 37.44 192 GLN A C 1
ATOM 1492 O O . GLN A 1 192 ? 62.399 6.140 -18.818 1.00 37.44 192 GLN A O 1
ATOM 1497 N N . ALA A 1 193 ? 62.148 6.860 -16.705 1.00 33.75 193 ALA A N 1
ATOM 1498 C CA . ALA A 1 193 ? 62.699 8.209 -16.884 1.00 33.75 193 ALA A CA 1
ATOM 1499 C C . ALA A 1 193 ? 63.174 8.774 -15.521 1.00 33.75 193 ALA A C 1
ATOM 1501 O O . ALA A 1 193 ? 62.577 8.431 -14.497 1.00 33.75 193 ALA A O 1
ATOM 1502 N N . PRO A 1 194 ? 64.271 9.558 -15.474 1.00 43.12 194 PRO A N 1
ATOM 1503 C CA . PRO A 1 194 ? 65.114 9.680 -14.286 1.00 43.12 194 PRO A CA 1
ATOM 1504 C C . PRO A 1 194 ? 64.765 10.841 -13.344 1.00 43.12 194 PRO A C 1
ATOM 1506 O O . PRO A 1 194 ? 64.152 11.841 -13.709 1.00 43.12 194 PRO A O 1
ATOM 1509 N N . PHE A 1 195 ? 65.235 10.657 -12.111 1.00 33.91 195 PHE A N 1
ATOM 1510 C CA . PHE A 1 195 ? 65.159 11.520 -10.938 1.00 33.91 195 PHE A CA 1
ATOM 1511 C C . PHE A 1 195 ? 65.884 12.869 -11.084 1.00 33.91 195 PHE A C 1
ATOM 1513 O O . PHE A 1 195 ? 67.027 12.922 -11.534 1.00 33.91 195 PHE A O 1
ATOM 1520 N N . GLY A 1 196 ? 65.275 13.920 -10.526 1.00 31.28 196 GLY A N 1
ATOM 1521 C CA . GLY A 1 196 ? 65.968 15.083 -9.966 1.00 31.28 196 GLY A CA 1
ATOM 1522 C C . GLY A 1 196 ? 65.740 15.122 -8.452 1.00 31.28 196 GLY A C 1
ATOM 1523 O O . GLY A 1 196 ? 64.605 15.252 -8.000 1.00 31.28 196 GLY A O 1
ATOM 1524 N N . TRP A 1 197 ? 66.806 14.943 -7.672 1.00 31.73 197 TRP A N 1
ATOM 1525 C CA . TRP A 1 197 ? 66.815 15.038 -6.211 1.00 31.73 197 TRP A CA 1
ATOM 1526 C C . TRP A 1 197 ? 66.983 16.491 -5.754 1.00 31.73 197 TRP A C 1
ATOM 1528 O O . TRP A 1 197 ? 67.939 17.153 -6.146 1.00 31.73 197 TRP A O 1
ATOM 1538 N N . SER A 1 198 ? 66.161 16.926 -4.802 1.00 37.38 198 SER A N 1
ATOM 1539 C CA . SER A 1 198 ? 66.616 17.820 -3.734 1.00 37.38 198 SER A CA 1
ATOM 1540 C C . SER A 1 198 ? 65.863 17.485 -2.451 1.00 37.38 198 SER A C 1
ATOM 1542 O O . SER A 1 198 ? 64.639 17.580 -2.381 1.00 37.38 198 SER A O 1
ATOM 1544 N N . ALA A 1 199 ? 66.635 17.028 -1.472 1.00 37.78 199 ALA A N 1
ATOM 1545 C CA . ALA A 1 199 ? 66.216 16.589 -0.156 1.00 37.78 199 ALA A CA 1
ATOM 1546 C C . ALA A 1 199 ? 65.707 17.743 0.721 1.00 37.78 199 ALA A C 1
ATOM 1548 O O . ALA A 1 199 ? 66.215 18.859 0.665 1.00 37.78 199 ALA A O 1
ATOM 1549 N N . GLY A 1 200 ? 64.758 17.420 1.597 1.00 32.38 200 GLY A N 1
ATOM 1550 C CA . GLY A 1 200 ? 64.273 18.297 2.658 1.00 32.38 200 GLY A CA 1
ATOM 1551 C C . GLY A 1 200 ? 63.437 17.510 3.661 1.00 32.38 200 GLY A C 1
ATOM 1552 O O . GLY A 1 200 ? 62.218 17.613 3.673 1.00 32.38 200 GLY A O 1
ATOM 1553 N N . ILE A 1 201 ? 64.098 16.671 4.461 1.00 40.38 201 ILE A N 1
ATOM 1554 C CA . ILE A 1 201 ? 63.510 15.993 5.624 1.00 40.38 201 ILE A CA 1
ATOM 1555 C C . ILE A 1 201 ? 63.334 17.012 6.754 1.00 40.38 201 ILE A C 1
ATOM 1557 O O . ILE A 1 201 ? 64.294 17.702 7.090 1.00 40.38 201 ILE A O 1
ATOM 1561 N N . LYS A 1 202 ? 62.144 17.033 7.364 1.00 39.19 202 LYS A N 1
ATOM 1562 C CA . LYS A 1 202 ? 61.845 17.191 8.808 1.00 39.19 202 LYS A CA 1
ATOM 1563 C C . LYS A 1 202 ? 60.319 17.269 8.955 1.00 39.19 202 LYS A C 1
ATOM 1565 O O . LYS A 1 202 ? 59.680 17.868 8.106 1.00 39.19 202 LYS A O 1
ATOM 1570 N N . GLN A 1 203 ? 59.635 16.808 9.988 1.00 35.41 203 GLN A N 1
ATOM 1571 C CA . GLN A 1 203 ? 59.799 15.831 11.063 1.00 35.41 203 GLN A CA 1
ATOM 1572 C C . GLN A 1 203 ? 58.385 15.808 11.691 1.00 35.41 203 GLN A C 1
ATOM 1574 O O . GLN A 1 203 ? 57.707 16.837 11.687 1.00 35.41 203 GLN A O 1
ATOM 1579 N N . LEU A 1 204 ? 57.901 14.643 12.125 1.00 41.94 204 LEU A N 1
ATOM 1580 C CA . LEU A 1 204 ? 56.626 14.509 12.837 1.00 41.94 204 LEU A CA 1
ATOM 1581 C C . LEU A 1 204 ? 56.593 15.420 14.069 1.00 41.94 204 LEU A C 1
ATOM 1583 O O . LEU A 1 204 ? 57.605 15.505 14.754 1.00 41.94 204 LEU A O 1
ATOM 1587 N N . ASP A 1 205 ? 55.420 15.965 14.388 1.00 33.19 205 ASP A N 1
ATOM 1588 C CA . ASP A 1 205 ? 54.920 15.905 15.760 1.00 33.19 205 ASP A CA 1
ATOM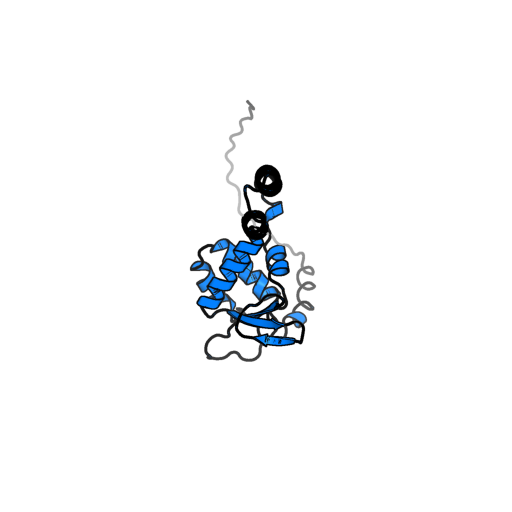 1589 C C . ASP A 1 205 ? 53.387 15.880 15.790 1.00 33.19 205 ASP A C 1
ATOM 1591 O O . ASP A 1 205 ? 52.697 16.645 15.115 1.00 33.19 205 ASP A O 1
ATOM 1595 N N . LEU A 1 206 ? 52.898 14.908 16.558 1.00 34.94 206 LEU A N 1
ATOM 1596 C CA . LEU A 1 206 ? 51.533 14.746 17.030 1.00 34.94 206 LEU A CA 1
ATOM 1597 C C . LEU A 1 206 ? 51.251 15.794 18.106 1.00 34.94 206 LEU A C 1
ATOM 1599 O O . LEU A 1 206 ? 51.994 15.830 19.081 1.00 34.94 206 LEU A O 1
ATOM 1603 N N . LEU A 1 207 ? 50.140 16.521 17.975 1.00 38.94 207 LEU A N 1
ATOM 1604 C CA . LEU A 1 207 ? 49.216 16.877 19.059 1.00 38.94 207 LEU A CA 1
ATOM 1605 C C . LEU A 1 207 ? 47.817 17.082 18.463 1.00 38.94 207 LEU A C 1
ATOM 1607 O O . LEU A 1 207 ? 47.709 17.832 17.466 1.00 38.94 207 LEU A O 1
#

Sequence (207 aa):
MQNPFLDRLQAAAQQSTRPRFASALILVLLAHAKTDGKIDASRAELAAAVDRSHAYPARHQARAERLGQKQQELDLYLATLEQKHAKGDMSYGELKQARECAIDSFLKEVRSPTLANVSRVINEFIRAGMLSARYIDAQGEFYDTPAKGRIAEYRLTPPPSAQLSRLPDAASQNKSSIRKSFAQKPGNDAQQAPFGWSAGIKQLDLL

Nearest PDB structures (foldseek):
  6o35-assembly1_A  TM=4.236E-01  e=2.589E+00  synthetic construct
  6o35-assembly1_C-2  TM=3.961E-01  e=2.302E+00  synthetic construct
  6o35-assembly1_B-2  TM=4.747E-01  e=4.394E+00  synthetic construct

Radius of gyration: 28.63 Å; Cα contacts (8 Å, |Δi|>4): 153; chains: 1; bounding box: 94×37×64 Å